Protein AF-A0A7V3UHL4-F1 (afdb_monomer_lite)

pLDDT: mean 88.86, std 14.07, range [36.91, 98.69]

Radius of gyration: 21.19 Å; chains: 1; bounding box: 61×40×73 Å

Foldseek 3Di:
DAFPCDDPLFQVLLVLQLFLLQLLVLLLVLLVCCVVVVDQLSLVLNLVSLVRNLVSLVVSVVSLVSRLVVDDPPDPLNVLSVVLVVLSVVLSVLSVCLNVLCPDPPDGPDPSNVVSSVSSVVSVVSSVVSVVSVQCSCAVVVRNADDAPCVPNPLVDFAAQPCDDVLGQPLSVLSSNLLNLLVVLLVLLVCVLVPPDQVSSPVSSLVSLVRSLVSCVRNVVSLVSRLVVPCVDPLNVLSVQLVVLVVLLNVLSVVLNVCVVVVNRQNPDDNSVSSVSSNVSSVRNVVSVSCVCRHSVYSHDGDPPPPPPPDPDDD

Secondary structure (DSSP, 8-state):
---SSEETTEEHHHHHTHHHHHHHHHHHHHHHHHHHH--HHHHHHHHHHHHHHHHHHHHHHHHHHHHHHHSPTT-HHHHHHHHHHHHHHHHHHHHHHHHHHT--TT--S-HHHHHHHHHHHHHHHHHHHHHHHHHIIIIIT-TTPPPPTTTTT-TT-PPPPSSEETTEEHHHHHTHHHHHHHHHHHHHHHHHHTT--HHHHHHHHHHHHHHHHHHHHHHHHHHHHHHHHHTTSTTHHHHHHHHHHHHHHHHHHHHHHHHHHTT---TTSHHHHHHHHHHHHHHHHHHHHHHHHHTS-TTPPPP---S--S-----

Structure (mmCIF, N/CA/C/O backbone):
data_AF-A0A7V3UHL4-F1
#
_entry.id   AF-A0A7V3UHL4-F1
#
loop_
_atom_site.group_PDB
_atom_site.id
_atom_site.type_symbol
_atom_site.label_atom_id
_atom_site.label_alt_id
_atom_site.label_comp_id
_atom_site.label_asym_id
_atom_site.label_entity_id
_atom_site.label_seq_id
_atom_site.pdbx_PDB_ins_code
_atom_site.Cartn_x
_atom_site.Cartn_y
_atom_site.Cartn_z
_atom_site.occupancy
_atom_site.B_iso_or_equiv
_atom_site.auth_seq_id
_atom_site.auth_comp_id
_atom_site.auth_asym_id
_atom_site.auth_atom_id
_atom_site.pdbx_PDB_model_num
ATOM 1 N N . MET A 1 1 ? -18.091 4.769 16.401 1.00 60.94 1 MET A N 1
ATOM 2 C CA . MET A 1 1 ? -18.672 5.993 15.787 1.00 60.94 1 MET A CA 1
ATOM 3 C C . MET A 1 1 ? -18.670 5.782 14.288 1.00 60.94 1 MET A C 1
ATOM 5 O O . MET A 1 1 ? -17.593 5.609 13.728 1.00 60.94 1 MET A O 1
ATOM 9 N N . VAL A 1 2 ? -19.843 5.735 13.656 1.00 67.81 2 VAL A N 1
ATOM 10 C CA . VAL A 1 2 ? -19.935 5.456 12.215 1.00 67.81 2 VAL A CA 1
ATOM 11 C C . VAL A 1 2 ? -19.453 6.677 11.440 1.00 67.81 2 VAL A C 1
ATOM 13 O O . VAL A 1 2 ? -19.869 7.800 11.728 1.00 67.81 2 VAL A O 1
ATOM 16 N N . THR A 1 3 ? -18.543 6.465 10.497 1.00 74.00 3 THR A N 1
ATOM 17 C CA . THR A 1 3 ? -18.094 7.504 9.572 1.00 74.00 3 THR A CA 1
ATOM 18 C C . THR A 1 3 ? -19.183 7.803 8.543 1.00 74.00 3 THR A C 1
ATOM 20 O O . THR A 1 3 ? -20.034 6.959 8.262 1.00 74.00 3 THR A O 1
ATOM 23 N N . ARG A 1 4 ? -19.208 9.024 7.996 1.00 80.00 4 ARG A N 1
ATOM 24 C CA . ARG A 1 4 ? -20.252 9.410 7.031 1.00 80.00 4 ARG A CA 1
ATOM 25 C C . ARG A 1 4 ? -19.930 8.926 5.622 1.00 80.00 4 ARG A C 1
ATOM 27 O O . ARG A 1 4 ? -20.851 8.559 4.898 1.00 80.00 4 ARG A O 1
ATOM 34 N N . ALA A 1 5 ? -18.652 8.874 5.244 1.00 87.00 5 ALA A N 1
ATOM 35 C CA . ALA A 1 5 ? -18.235 8.313 3.965 1.00 87.00 5 ALA A CA 1
ATOM 36 C C . ALA A 1 5 ? -18.149 6.781 4.065 1.00 87.00 5 ALA A C 1
ATOM 38 O O . ALA A 1 5 ? -17.081 6.210 4.289 1.00 87.00 5 ALA A O 1
ATOM 39 N N . THR A 1 6 ? -19.288 6.101 3.917 1.00 85.81 6 THR A N 1
ATOM 40 C CA . THR A 1 6 ? -19.370 4.632 3.934 1.00 85.81 6 THR A CA 1
ATOM 41 C C . THR A 1 6 ? -20.051 4.091 2.681 1.00 85.81 6 THR A C 1
ATOM 43 O O . THR A 1 6 ? -20.973 4.698 2.141 1.00 85.81 6 THR A O 1
ATOM 46 N N . PHE A 1 7 ? -19.609 2.920 2.228 1.00 89.00 7 PHE A N 1
ATOM 47 C CA . PHE A 1 7 ? -20.209 2.175 1.128 1.00 89.00 7 PHE A CA 1
ATOM 48 C C . PHE A 1 7 ? -20.565 0.767 1.605 1.00 89.00 7 PHE A C 1
ATOM 50 O O . PHE A 1 7 ? -19.696 -0.000 2.003 1.00 89.00 7 PHE A O 1
ATOM 57 N N . LYS A 1 8 ? -21.864 0.433 1.622 1.00 87.19 8 LYS A N 1
ATOM 58 C CA . LYS A 1 8 ? -22.402 -0.858 2.114 1.00 87.19 8 LYS A CA 1
ATOM 59 C C . LYS A 1 8 ? -21.854 -1.300 3.490 1.00 87.19 8 LYS A C 1
ATOM 61 O O . LYS A 1 8 ? -21.755 -2.497 3.771 1.00 87.19 8 LYS A O 1
ATOM 66 N N . GLY A 1 9 ? -21.557 -0.338 4.364 1.00 82.94 9 GLY A N 1
ATOM 67 C CA . GLY A 1 9 ? -21.038 -0.580 5.715 1.00 82.94 9 GLY A CA 1
ATOM 68 C C . GLY A 1 9 ? -19.512 -0.616 5.830 1.00 82.94 9 GLY A C 1
ATOM 69 O O . GLY A 1 9 ? -19.015 -0.790 6.937 1.00 82.94 9 GLY A O 1
ATOM 70 N N . HIS A 1 10 ? -18.772 -0.416 4.736 1.00 88.50 10 HIS A N 1
ATOM 71 C CA . HIS A 1 10 ? -17.319 -0.234 4.760 1.00 88.50 10 HIS A CA 1
ATOM 72 C C . HIS A 1 10 ? -16.965 1.254 4.676 1.00 88.50 10 HIS A C 1
ATOM 74 O O . HIS A 1 10 ? -17.509 1.956 3.819 1.00 88.50 10 HIS A O 1
ATOM 80 N N . PRO A 1 11 ? -16.082 1.776 5.540 1.00 92.69 11 PRO A N 1
ATOM 81 C CA . PRO A 1 11 ? -15.632 3.158 5.450 1.00 92.69 11 PRO A CA 1
ATOM 82 C C . PRO A 1 11 ? -14.730 3.351 4.225 1.00 92.69 11 PRO A C 1
ATOM 84 O O . PRO A 1 11 ? -13.761 2.621 4.026 1.00 92.69 11 PRO A O 1
ATOM 87 N N . VAL A 1 12 ? -15.043 4.356 3.406 1.00 95.44 12 VAL A N 1
ATOM 88 C CA . VAL A 1 12 ? -14.394 4.566 2.102 1.00 95.44 12 VAL A CA 1
ATOM 89 C C . VAL A 1 12 ? -12.939 5.006 2.266 1.00 95.44 12 VAL A C 1
ATOM 91 O O . VAL A 1 12 ? -12.083 4.572 1.502 1.00 95.44 12 VAL A O 1
ATOM 94 N N . HIS A 1 13 ? -12.626 5.828 3.272 1.00 96.12 13 HIS A N 1
ATOM 95 C CA . HIS A 1 13 ? -11.254 6.291 3.486 1.00 96.12 13 HIS A CA 1
ATOM 96 C C . HIS A 1 13 ? -10.271 5.125 3.741 1.00 96.12 13 HIS A C 1
ATOM 98 O O . HIS A 1 13 ? -9.320 5.005 2.969 1.00 96.12 13 HIS A O 1
ATOM 104 N N . PRO A 1 14 ? -10.512 4.202 4.700 1.00 94.56 14 PRO A N 1
ATOM 105 C CA . PRO A 1 14 ? -9.704 2.991 4.859 1.00 94.56 14 PRO A CA 1
ATOM 106 C C . PRO A 1 14 ? -9.599 2.099 3.615 1.00 94.56 14 PRO A C 1
ATOM 108 O O . PRO A 1 14 ? -8.573 1.452 3.436 1.00 94.56 14 PRO A O 1
ATOM 111 N N . MET A 1 15 ? -10.614 2.069 2.743 1.00 95.69 15 MET A N 1
ATOM 112 C CA . MET A 1 15 ? -10.531 1.333 1.473 1.00 95.69 15 MET A CA 1
ATOM 113 C C . MET A 1 15 ? -9.552 1.997 0.497 1.00 95.69 15 MET A C 1
ATOM 115 O O . MET A 1 15 ? -8.772 1.310 -0.156 1.00 95.69 15 MET A O 1
ATOM 119 N N . LEU A 1 16 ? -9.578 3.329 0.396 1.00 97.19 16 LEU A N 1
ATOM 120 C CA . LEU A 1 16 ? -8.757 4.065 -0.567 1.00 97.19 16 LEU A CA 1
ATOM 121 C C . LEU A 1 16 ? -7.301 4.212 -0.132 1.00 97.19 16 LEU A C 1
ATOM 123 O O . LEU A 1 16 ? -6.428 4.204 -0.993 1.00 97.19 16 LEU A O 1
ATOM 127 N N . VAL A 1 17 ? -7.011 4.302 1.173 1.00 97.06 17 VAL A N 1
ATOM 128 C CA . VAL A 1 17 ? -5.623 4.433 1.669 1.00 97.06 17 VAL A CA 1
ATOM 129 C C . VAL A 1 17 ? -4.756 3.201 1.385 1.00 97.06 17 VAL A C 1
ATOM 131 O O . VAL A 1 17 ? -3.534 3.303 1.422 1.00 97.06 17 VAL A O 1
ATOM 134 N N . VAL A 1 18 ? -5.355 2.060 1.034 1.00 97.25 18 VAL A N 1
ATOM 135 C CA . VAL A 1 18 ? -4.629 0.861 0.585 1.00 97.25 18 VAL A CA 1
ATOM 136 C C . VAL A 1 18 ? -3.712 1.192 -0.604 1.00 97.25 18 VAL A C 1
ATOM 138 O O . VAL A 1 18 ? -2.548 0.784 -0.609 1.00 97.25 18 VAL A O 1
ATOM 141 N N . LEU A 1 19 ? -4.195 2.013 -1.548 1.00 97.44 19 LEU A N 1
ATOM 142 C CA . LEU A 1 19 ? -3.454 2.432 -2.744 1.00 97.44 19 LEU A CA 1
ATOM 143 C C . LEU A 1 19 ? -2.180 3.234 -2.412 1.00 97.44 19 LEU A C 1
ATOM 145 O O . LEU A 1 19 ? -1.092 2.752 -2.725 1.00 97.44 19 LEU A O 1
ATOM 149 N N . PRO A 1 20 ? -2.239 4.410 -1.750 1.00 98.12 20 PRO A N 1
ATOM 150 C CA . PRO A 1 20 ? -1.034 5.163 -1.417 1.00 98.12 20 PRO A CA 1
ATOM 151 C C . PRO A 1 20 ? -0.075 4.388 -0.517 1.00 98.12 20 PRO A C 1
ATOM 153 O O . PRO A 1 20 ? 1.130 4.475 -0.726 1.00 98.12 20 PRO A O 1
ATOM 156 N N . LEU A 1 21 ? -0.569 3.610 0.455 1.00 97.56 21 LEU A N 1
ATOM 157 C CA . LEU A 1 21 ? 0.315 2.871 1.362 1.00 97.56 21 LEU A CA 1
ATOM 158 C C . LEU A 1 21 ? 1.176 1.851 0.611 1.00 97.56 21 LEU A C 1
ATOM 160 O O . LEU A 1 21 ? 2.393 1.817 0.804 1.00 97.56 21 LEU A O 1
ATOM 164 N N . GLY A 1 22 ? 0.554 1.024 -0.231 1.00 97.88 22 GLY A N 1
ATOM 165 C CA . GLY A 1 22 ? 1.282 0.013 -0.992 1.00 97.88 22 GLY A CA 1
ATOM 166 C C . GLY A 1 22 ? 2.208 0.631 -2.039 1.00 97.88 22 GLY A C 1
ATOM 167 O O . GLY A 1 22 ? 3.389 0.294 -2.072 1.00 97.88 22 GLY A O 1
ATOM 168 N N . ALA A 1 23 ? 1.706 1.586 -2.827 1.00 98.69 23 ALA A N 1
ATOM 169 C CA . ALA A 1 23 ? 2.452 2.173 -3.936 1.00 98.69 23 ALA A CA 1
ATOM 170 C C . ALA A 1 23 ? 3.642 3.020 -3.461 1.00 98.69 23 ALA A C 1
ATOM 172 O O . ALA A 1 23 ? 4.750 2.860 -3.958 1.00 98.69 23 ALA A O 1
ATOM 173 N N . PHE A 1 24 ? 3.490 3.862 -2.436 1.00 98.69 24 PHE A N 1
ATOM 174 C CA . PHE A 1 24 ? 4.634 4.618 -1.916 1.00 98.69 24 PHE A CA 1
ATOM 175 C C . PHE A 1 24 ? 5.701 3.725 -1.273 1.00 98.69 24 PHE A C 1
ATOM 177 O O . PHE A 1 24 ? 6.894 3.994 -1.409 1.00 98.69 24 PHE A O 1
ATOM 184 N N . SER A 1 25 ? 5.290 2.636 -0.614 1.00 98.12 25 SER A N 1
ATOM 185 C CA . SER A 1 25 ? 6.235 1.649 -0.076 1.00 98.12 25 SER A CA 1
ATOM 186 C C . SER A 1 25 ? 6.995 0.942 -1.203 1.00 98.12 25 SER A C 1
ATOM 188 O O . SER A 1 25 ? 8.215 0.798 -1.129 1.00 98.12 25 SER A O 1
ATOM 190 N N . ALA A 1 26 ? 6.288 0.547 -2.265 1.00 98.38 26 ALA A N 1
ATOM 191 C CA . ALA A 1 26 ? 6.866 -0.046 -3.468 1.00 98.38 26 ALA A CA 1
ATOM 192 C C . ALA A 1 26 ? 7.830 0.906 -4.178 1.00 98.38 26 ALA A C 1
ATOM 194 O O . ALA A 1 26 ? 8.916 0.494 -4.586 1.00 98.38 26 ALA A O 1
ATOM 195 N N . SER A 1 27 ? 7.463 2.187 -4.261 1.00 98.44 27 SER A N 1
ATOM 196 C CA . SER A 1 27 ? 8.312 3.233 -4.814 1.00 98.44 27 SER A CA 1
ATOM 197 C C . SER A 1 27 ? 9.633 3.327 -4.064 1.00 98.44 27 SER A C 1
ATOM 199 O O . SER A 1 27 ? 10.684 3.214 -4.684 1.00 98.44 27 SER A O 1
ATOM 201 N N . PHE A 1 28 ? 9.590 3.436 -2.736 1.00 98.31 28 PHE A N 1
ATOM 202 C CA . PHE A 1 28 ? 10.805 3.541 -1.937 1.00 98.31 28 PHE A CA 1
ATOM 203 C C . PHE A 1 28 ? 11.690 2.288 -2.034 1.00 98.31 28 PHE A C 1
ATOM 205 O O . PHE A 1 28 ? 12.907 2.400 -2.154 1.00 98.31 28 PHE A O 1
ATOM 212 N N . VAL A 1 29 ? 11.103 1.086 -2.022 1.00 98.19 29 VAL A N 1
ATOM 213 C CA . VAL A 1 29 ? 11.868 -0.159 -2.222 1.00 98.19 29 VAL A CA 1
ATOM 214 C C . VAL A 1 29 ? 12.524 -0.179 -3.604 1.00 98.19 29 VAL A C 1
ATOM 216 O O . VAL A 1 29 ? 13.693 -0.543 -3.721 1.00 98.19 29 VAL A O 1
ATOM 219 N N . SER A 1 30 ? 11.801 0.246 -4.638 1.00 98.25 30 SER A N 1
ATOM 220 C CA . SER A 1 30 ? 12.325 0.313 -6.003 1.00 98.25 30 SER A CA 1
ATOM 221 C C . SER A 1 30 ? 13.448 1.344 -6.125 1.00 98.25 30 SER A C 1
ATOM 223 O O . SER A 1 30 ? 14.487 1.040 -6.705 1.00 98.25 30 SER A O 1
ATOM 225 N N . ASP A 1 31 ? 13.296 2.509 -5.492 1.00 96.69 31 ASP A N 1
ATOM 226 C CA . ASP A 1 31 ? 14.324 3.548 -5.402 1.00 96.69 31 ASP A CA 1
ATOM 227 C C . ASP A 1 31 ? 15.612 3.019 -4.772 1.00 96.69 31 ASP A C 1
ATOM 229 O O . ASP A 1 31 ? 16.703 3.214 -5.306 1.00 96.69 31 ASP A O 1
ATOM 233 N N . LEU A 1 32 ? 15.491 2.309 -3.651 1.00 97.12 32 LEU A N 1
ATOM 234 C CA . LEU A 1 32 ? 16.627 1.697 -2.976 1.00 97.12 32 LEU A CA 1
ATOM 235 C C . LEU A 1 32 ? 17.342 0.688 -3.883 1.00 97.12 32 LEU A C 1
ATOM 237 O O . LEU A 1 32 ? 18.563 0.738 -4.030 1.00 97.12 32 LEU A O 1
ATOM 241 N N . ILE A 1 33 ? 16.592 -0.198 -4.543 1.00 97.62 33 ILE A N 1
ATOM 242 C CA . ILE A 1 33 ? 17.185 -1.177 -5.459 1.00 97.62 33 ILE A CA 1
ATOM 243 C C . ILE A 1 33 ? 17.863 -0.465 -6.634 1.00 97.62 33 ILE A C 1
ATOM 245 O O . ILE A 1 33 ? 18.995 -0.809 -6.975 1.00 97.62 33 ILE A O 1
ATOM 249 N N . ALA A 1 34 ? 17.228 0.545 -7.230 1.00 96.44 34 ALA A N 1
ATOM 250 C CA . ALA A 1 34 ? 17.818 1.350 -8.296 1.00 96.44 34 ALA A CA 1
ATOM 251 C C . ALA A 1 34 ? 19.101 2.061 -7.836 1.00 96.44 34 ALA A C 1
ATOM 253 O O . ALA A 1 34 ? 20.050 2.160 -8.608 1.00 96.44 34 ALA A O 1
ATOM 254 N N . PHE A 1 35 ? 19.161 2.505 -6.575 1.00 93.75 35 PHE A N 1
ATOM 255 C CA . PHE A 1 35 ? 20.295 3.260 -6.032 1.00 93.75 35 PHE A CA 1
ATOM 256 C C . PHE A 1 35 ? 21.567 2.421 -5.961 1.00 93.75 35 PHE A C 1
ATOM 258 O O . PHE A 1 35 ? 22.650 2.938 -6.221 1.00 93.75 35 PHE A O 1
ATOM 265 N N . TRP A 1 36 ? 21.439 1.133 -5.639 1.00 94.88 36 TRP A N 1
ATOM 266 C CA . TRP A 1 36 ? 22.584 0.222 -5.558 1.00 94.88 36 TRP A CA 1
ATOM 267 C C . TRP A 1 36 ? 22.842 -0.566 -6.836 1.00 94.88 36 TRP A C 1
ATOM 269 O O . TRP A 1 36 ? 23.988 -0.901 -7.116 1.00 94.88 36 TRP A O 1
ATOM 279 N N . SER A 1 37 ? 21.794 -0.902 -7.588 1.00 95.50 37 SER A N 1
ATOM 280 C CA . SER A 1 37 ? 21.936 -1.704 -8.810 1.00 95.50 37 SER A CA 1
ATOM 281 C C . SER A 1 37 ? 22.214 -0.875 -10.058 1.00 95.50 37 SER A C 1
ATOM 283 O O . SER A 1 37 ? 22.599 -1.451 -11.071 1.00 95.50 37 SER A O 1
ATOM 285 N N . GLU A 1 38 ? 21.949 0.436 -10.014 1.00 91.38 38 GLU A N 1
ATOM 286 C CA . GLU A 1 38 ? 21.967 1.339 -11.174 1.00 91.38 38 GLU A CA 1
ATOM 287 C C . GLU A 1 38 ? 21.111 0.827 -12.351 1.00 91.38 38 GLU A C 1
ATOM 289 O O . GLU A 1 38 ? 21.316 1.173 -13.513 1.00 91.38 38 GLU A O 1
ATOM 294 N N . ASN A 1 39 ? 20.112 -0.012 -12.059 1.00 93.81 39 ASN A N 1
ATOM 295 C CA . ASN A 1 39 ? 19.218 -0.576 -13.056 1.00 93.81 39 ASN A CA 1
ATOM 296 C C . ASN A 1 39 ? 17.987 0.324 -13.216 1.00 93.81 39 ASN A C 1
ATOM 298 O O . ASN A 1 39 ? 17.153 0.440 -12.313 1.00 93.81 39 ASN A O 1
ATOM 302 N N . SER A 1 40 ? 17.854 0.917 -14.402 1.00 93.69 40 SER A N 1
ATOM 303 C CA . SER A 1 40 ? 16.790 1.868 -14.735 1.00 93.69 40 SER A CA 1
ATOM 304 C C . SER A 1 40 ? 15.378 1.291 -14.614 1.00 93.69 40 SER A C 1
ATOM 306 O O . SER A 1 40 ? 14.432 2.045 -14.414 1.00 93.69 40 SER A O 1
ATOM 308 N N . VAL A 1 41 ? 15.195 -0.031 -14.670 1.00 95.44 41 VAL A N 1
ATOM 309 C CA . VAL A 1 41 ? 13.862 -0.633 -14.512 1.00 95.44 41 VAL A CA 1
ATOM 310 C C . VAL A 1 41 ? 13.287 -0.381 -13.124 1.00 95.44 41 VAL A C 1
ATOM 312 O O . VAL A 1 41 ? 12.107 -0.071 -13.006 1.00 95.44 41 VAL A O 1
ATOM 315 N N . TRP A 1 42 ? 14.115 -0.455 -12.084 1.00 97.06 42 TRP A N 1
ATOM 316 C CA . TRP A 1 42 ? 13.682 -0.172 -10.716 1.00 97.06 42 TRP A CA 1
ATOM 317 C C . TRP A 1 42 ? 13.394 1.312 -10.509 1.00 97.06 42 TRP A C 1
ATOM 319 O O . TRP A 1 42 ? 12.442 1.664 -9.825 1.00 97.06 42 TRP A O 1
ATOM 329 N N . TYR A 1 43 ? 14.146 2.181 -11.179 1.00 96.50 43 TYR A N 1
ATOM 330 C CA . TYR A 1 43 ? 13.838 3.606 -11.216 1.00 96.50 43 TYR A CA 1
ATOM 331 C C . TYR A 1 43 ? 12.447 3.863 -11.822 1.00 96.50 43 TYR A C 1
ATOM 333 O O . TYR A 1 43 ? 11.628 4.568 -11.236 1.00 96.50 43 TYR A O 1
ATOM 341 N N . TRP A 1 44 ? 12.139 3.237 -12.963 1.00 96.50 44 TRP A N 1
ATOM 342 C CA . TRP A 1 44 ? 10.833 3.383 -13.609 1.00 96.50 44 TRP A CA 1
ATOM 343 C C . TRP A 1 44 ? 9.703 2.798 -12.768 1.00 96.50 44 TRP A C 1
ATOM 345 O O . TRP A 1 44 ? 8.658 3.432 -12.619 1.00 96.50 44 TRP A O 1
ATOM 355 N N . LEU A 1 45 ? 9.924 1.623 -12.176 1.00 97.38 45 LEU A N 1
ATOM 356 C CA . LEU A 1 45 ? 8.971 1.003 -11.259 1.00 97.38 45 LEU A CA 1
ATOM 357 C C . LEU A 1 45 ? 8.670 1.926 -10.072 1.00 97.38 45 LEU A C 1
ATOM 359 O O . LEU A 1 45 ? 7.508 2.091 -9.697 1.00 97.38 45 LEU A O 1
ATOM 363 N N . GLY A 1 46 ? 9.709 2.579 -9.540 1.00 97.38 46 GLY A N 1
ATOM 364 C CA . GLY A 1 46 ? 9.603 3.578 -8.487 1.00 97.38 46 GLY A CA 1
ATOM 365 C C . GLY A 1 46 ? 8.751 4.774 -8.896 1.00 97.38 46 GLY A C 1
ATOM 366 O O . GLY A 1 46 ? 7.793 5.122 -8.204 1.00 97.38 46 GLY A O 1
ATOM 367 N N . TRP A 1 47 ? 9.038 5.343 -10.064 1.00 97.00 47 TRP A N 1
ATOM 368 C CA . TRP A 1 47 ? 8.336 6.505 -10.602 1.00 97.00 47 TRP A CA 1
ATOM 369 C C . TRP A 1 47 ? 6.844 6.260 -10.859 1.00 97.00 47 TRP A C 1
ATOM 371 O O . TRP A 1 47 ? 6.002 7.070 -10.467 1.00 97.00 47 TRP A O 1
ATOM 381 N N . TYR A 1 48 ? 6.480 5.130 -11.473 1.00 97.81 48 TYR A N 1
ATOM 382 C CA . TYR A 1 48 ? 5.067 4.807 -11.695 1.00 97.81 48 TYR A CA 1
ATOM 383 C C . TYR A 1 48 ? 4.322 4.558 -10.384 1.00 97.81 48 TYR A C 1
ATOM 385 O O . TYR A 1 48 ? 3.176 4.985 -10.237 1.00 97.81 48 TYR A O 1
ATOM 393 N N . ASN A 1 49 ? 4.978 3.946 -9.400 1.00 98.56 49 ASN A N 1
ATOM 394 C CA . ASN A 1 49 ? 4.405 3.776 -8.073 1.00 98.56 49 ASN A CA 1
ATOM 395 C C . ASN A 1 49 ? 4.220 5.108 -7.325 1.00 98.56 49 ASN A C 1
ATOM 397 O O . ASN A 1 49 ? 3.236 5.266 -6.602 1.00 98.56 49 ASN A O 1
ATOM 401 N N . LEU A 1 50 ? 5.080 6.109 -7.545 1.00 98.12 50 LEU A N 1
ATOM 402 C CA . LEU A 1 50 ? 4.835 7.466 -7.042 1.00 98.12 50 LEU A CA 1
ATOM 403 C C . LEU A 1 50 ? 3.552 8.061 -7.626 1.00 98.12 50 LEU A C 1
ATOM 405 O O . LEU A 1 50 ? 2.767 8.641 -6.878 1.00 98.12 50 LEU A O 1
ATOM 409 N N . TRP A 1 51 ? 3.295 7.882 -8.926 1.00 97.94 51 TRP A N 1
ATOM 410 C CA . TRP A 1 51 ? 2.043 8.325 -9.550 1.00 97.94 51 TRP A CA 1
ATOM 411 C C . TRP A 1 51 ? 0.818 7.602 -8.991 1.00 97.94 51 TRP A C 1
ATOM 413 O O . TRP A 1 51 ? -0.144 8.262 -8.591 1.00 97.94 51 TRP A O 1
ATOM 423 N N . VAL A 1 52 ? 0.853 6.266 -8.925 1.00 98.25 52 VAL A N 1
ATOM 424 C CA . VAL A 1 52 ? -0.242 5.461 -8.356 1.00 98.25 52 VAL A CA 1
ATOM 425 C C . VAL A 1 52 ? -0.514 5.887 -6.915 1.00 98.25 52 VAL A C 1
ATOM 427 O O . VAL A 1 52 ? -1.665 6.127 -6.542 1.00 98.25 52 VAL A O 1
ATOM 430 N N . GLY A 1 53 ? 0.542 6.045 -6.116 1.00 98.31 53 GLY A N 1
ATOM 431 C CA . GLY A 1 53 ? 0.427 6.451 -4.726 1.00 98.31 53 GLY A CA 1
ATOM 432 C C . GLY A 1 53 ? -0.095 7.874 -4.565 1.00 98.31 53 GLY A C 1
ATOM 433 O O . GLY A 1 53 ? -0.981 8.111 -3.746 1.00 98.31 53 GLY A O 1
ATOM 434 N N . PHE A 1 54 ? 0.381 8.820 -5.374 1.00 98.12 54 PHE A N 1
ATOM 435 C CA . PHE A 1 54 ? -0.054 10.214 -5.316 1.00 98.12 54 PHE A CA 1
ATOM 436 C C . PHE A 1 54 ? -1.529 10.360 -5.696 1.00 98.12 54 PHE A C 1
ATOM 438 O O . PHE A 1 54 ? -2.303 10.938 -4.931 1.00 98.12 54 PHE A O 1
ATOM 445 N N . LEU A 1 55 ? -1.953 9.768 -6.817 1.00 98.12 55 LEU A N 1
ATOM 446 C CA . LEU A 1 55 ? -3.353 9.786 -7.247 1.00 98.12 55 LEU A CA 1
ATOM 447 C C . LEU A 1 55 ? -4.258 9.063 -6.238 1.00 98.12 55 LEU A C 1
ATOM 449 O O . LEU A 1 55 ? -5.292 9.605 -5.840 1.00 98.12 55 LEU A O 1
ATOM 453 N N . GLY A 1 56 ? -3.845 7.888 -5.753 1.00 98.06 56 GLY A N 1
ATOM 454 C CA . GLY A 1 56 ? -4.552 7.164 -4.696 1.00 98.06 56 GLY A CA 1
ATOM 455 C C . GLY A 1 56 ? -4.694 8.001 -3.420 1.00 98.06 56 GLY A C 1
ATOM 456 O O . GLY A 1 56 ? -5.787 8.114 -2.863 1.00 98.06 56 GLY A O 1
ATOM 457 N N . GLY A 1 57 ? -3.622 8.673 -3.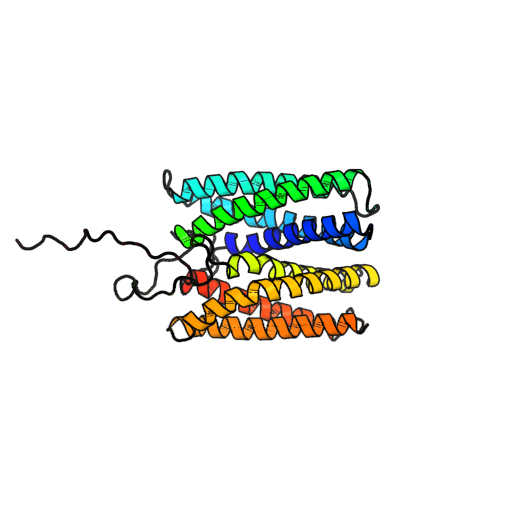004 1.00 97.75 57 GLY A N 1
ATOM 458 C CA . GLY A 1 57 ? -3.603 9.595 -1.873 1.00 97.75 57 GLY A CA 1
ATOM 459 C C . GLY A 1 57 ? -4.601 10.740 -2.017 1.00 97.75 57 GLY A C 1
ATOM 460 O O . GLY A 1 57 ? -5.404 10.961 -1.111 1.00 97.75 57 GLY A O 1
ATOM 461 N N . LEU A 1 58 ? -4.618 11.417 -3.170 1.00 97.69 58 LEU A N 1
ATOM 462 C CA . LEU A 1 58 ? -5.571 12.497 -3.447 1.00 97.69 58 LEU A CA 1
ATOM 463 C C . LEU A 1 58 ? -7.025 12.021 -3.333 1.00 97.69 58 LEU A C 1
ATOM 465 O O . LEU A 1 58 ? -7.849 12.705 -2.720 1.00 97.69 58 LEU A O 1
ATOM 469 N N . THR A 1 59 ? -7.339 10.829 -3.853 1.00 97.38 59 THR A N 1
ATOM 470 C CA . THR A 1 59 ? -8.696 10.271 -3.733 1.00 97.38 59 THR A CA 1
ATOM 471 C C . THR A 1 59 ? -9.068 9.927 -2.289 1.00 97.38 59 THR A C 1
ATOM 473 O O . THR A 1 59 ? -10.223 10.103 -1.904 1.00 97.38 59 THR A O 1
ATOM 476 N N . ALA A 1 60 ? -8.108 9.502 -1.461 1.00 97.25 60 ALA A N 1
ATOM 477 C CA . ALA A 1 60 ? -8.339 9.144 -0.063 1.00 97.25 60 ALA A CA 1
ATOM 478 C C . ALA A 1 60 ? -8.536 10.362 0.859 1.00 97.25 60 ALA A C 1
ATOM 480 O O . ALA A 1 60 ? -9.222 10.248 1.882 1.00 97.25 60 ALA A O 1
ATOM 481 N N . VAL A 1 61 ? -7.978 11.528 0.511 1.00 96.19 61 VAL A N 1
ATOM 482 C CA . VAL A 1 61 ? -8.109 12.767 1.302 1.00 96.19 61 VAL A CA 1
ATOM 483 C C . VAL A 1 61 ? -9.572 13.185 1.446 1.00 96.19 61 VAL A C 1
ATOM 485 O O . VAL A 1 61 ? -9.996 13.549 2.541 1.00 96.19 61 VAL A O 1
ATOM 488 N N . ILE A 1 62 ? -10.364 13.093 0.375 1.00 95.50 62 ILE A N 1
ATOM 489 C CA . ILE A 1 62 ? -11.762 13.551 0.360 1.00 95.50 62 ILE A CA 1
ATOM 490 C C . ILE A 1 62 ? -12.620 12.833 1.423 1.00 95.50 62 ILE A C 1
ATOM 492 O O . ILE A 1 62 ? -13.139 13.514 2.313 1.00 95.50 62 ILE A O 1
ATOM 496 N N . PRO A 1 63 ? -12.767 11.491 1.409 1.00 96.31 63 PRO A N 1
ATOM 497 C CA . PRO A 1 63 ? -13.519 10.797 2.449 1.00 96.31 63 PRO A CA 1
ATOM 498 C C . PRO A 1 63 ? -12.864 10.934 3.830 1.00 96.31 63 PRO A C 1
ATOM 500 O O . PRO A 1 63 ? -13.580 11.019 4.823 1.00 96.31 63 PRO A O 1
ATOM 503 N N . GLY A 1 64 ? -11.532 11.049 3.913 1.00 95.75 64 GLY A N 1
ATOM 504 C CA . GLY A 1 64 ? -10.833 11.269 5.184 1.00 95.75 64 GLY A CA 1
ATOM 505 C C . GLY A 1 64 ? -11.213 12.593 5.858 1.00 95.75 64 GLY A C 1
ATOM 506 O O . GLY A 1 64 ? -11.446 12.635 7.067 1.00 95.75 64 GLY A O 1
ATOM 507 N N . LEU A 1 65 ? -11.352 13.671 5.080 1.00 95.06 65 LEU A N 1
ATOM 508 C CA . LEU A 1 65 ? -11.824 14.964 5.579 1.00 95.06 65 LEU A CA 1
ATOM 509 C C . LEU A 1 65 ? -13.294 14.901 6.008 1.00 95.06 65 LEU A C 1
ATOM 511 O O . LEU A 1 65 ? -13.635 15.402 7.082 1.00 95.06 65 LEU A O 1
ATOM 515 N N . ILE A 1 66 ? -14.155 14.255 5.214 1.00 95.31 66 ILE A N 1
ATOM 516 C CA . ILE A 1 66 ? -15.570 14.040 5.565 1.00 95.31 66 ILE A CA 1
ATOM 517 C C . ILE A 1 66 ? -15.676 13.324 6.918 1.00 95.31 66 ILE A C 1
ATOM 519 O O . ILE A 1 66 ? -16.441 13.739 7.797 1.00 95.31 66 ILE A O 1
ATOM 523 N N . ASP A 1 67 ? -14.869 12.286 7.114 1.00 93.69 67 ASP A N 1
ATOM 524 C CA . ASP A 1 67 ? -14.850 11.498 8.339 1.00 93.69 67 ASP A CA 1
ATOM 525 C C . ASP A 1 67 ? -14.310 12.305 9.523 1.00 93.69 67 ASP A C 1
ATOM 527 O O . ASP A 1 67 ? -14.938 12.320 10.584 1.00 93.69 67 ASP A O 1
ATOM 531 N N . TYR A 1 68 ? -13.229 13.068 9.337 1.00 94.94 68 TYR A N 1
ATOM 532 C CA . TYR A 1 68 ? -12.685 13.966 10.359 1.00 94.94 68 TYR A CA 1
ATOM 533 C C . TYR A 1 68 ? -13.722 14.982 10.859 1.00 94.94 68 TYR A C 1
ATOM 535 O O . TYR A 1 68 ? -13.909 15.148 12.070 1.00 94.94 68 TYR A O 1
ATOM 543 N N . PHE A 1 69 ? -14.426 15.656 9.945 1.00 95.00 69 PHE A N 1
ATOM 544 C CA . PHE A 1 69 ? -15.428 16.659 10.314 1.00 95.00 69 PHE A CA 1
ATOM 545 C C . PHE A 1 69 ? -16.681 16.052 10.949 1.00 95.00 69 PHE A C 1
ATOM 547 O O . PHE A 1 69 ? -17.388 16.752 11.677 1.00 95.00 69 PHE A O 1
ATOM 554 N N . SER A 1 70 ? -16.917 14.756 10.738 1.00 91.75 70 SER A N 1
ATOM 555 C CA . SER A 1 70 ? -18.002 14.008 11.374 1.00 91.75 70 SER A CA 1
ATOM 556 C C . SER A 1 70 ? -17.709 13.645 12.835 1.00 91.75 70 SER A C 1
ATOM 558 O O . SER A 1 70 ? -18.635 13.307 13.572 1.00 91.75 70 SER A O 1
ATOM 560 N N . LEU A 1 71 ? -16.451 13.731 13.285 1.00 92.19 71 LEU A N 1
ATOM 561 C CA . LEU A 1 71 ? -16.079 13.417 14.666 1.00 92.19 71 LEU A CA 1
ATOM 562 C C . LEU A 1 71 ? -16.487 14.541 15.640 1.00 92.19 71 LEU A C 1
ATOM 564 O O . LEU A 1 71 ? -16.236 15.724 15.361 1.00 92.19 71 LEU A O 1
ATOM 568 N N . PRO A 1 72 ? -17.025 14.210 16.834 1.00 92.19 72 PRO A N 1
ATOM 569 C CA . PRO A 1 72 ? -17.390 15.205 17.840 1.00 92.19 72 PRO A CA 1
ATOM 570 C C . PRO A 1 72 ? -16.211 16.109 18.218 1.00 92.19 72 PRO A C 1
ATOM 572 O O . PRO A 1 72 ? -15.086 15.640 18.436 1.00 92.19 72 PRO A O 1
ATOM 575 N N . ARG A 1 73 ? -16.460 17.423 18.300 1.00 92.31 73 ARG A N 1
ATOM 576 C CA . ARG A 1 73 ? -15.460 18.409 18.746 1.00 92.31 73 ARG A CA 1
ATOM 577 C C . ARG A 1 73 ? -14.996 18.079 20.169 1.00 92.31 73 ARG A C 1
ATOM 579 O O . ARG A 1 73 ? -15.792 17.648 20.991 1.00 92.31 73 ARG A O 1
ATOM 586 N N . GLY A 1 74 ? -13.699 18.242 20.437 1.00 91.62 74 GLY A N 1
ATOM 587 C CA . GLY A 1 74 ? -13.095 17.949 21.746 1.00 91.62 74 GLY A CA 1
ATOM 588 C C . GLY A 1 74 ? -12.901 16.461 22.075 1.00 91.62 74 GLY A C 1
ATOM 589 O O . GLY A 1 74 ? -12.271 16.149 23.080 1.00 91.62 74 GLY A O 1
ATOM 590 N N . SER A 1 75 ? -13.385 15.533 21.240 1.00 92.94 75 SER A N 1
ATOM 591 C CA . SER A 1 75 ? -13.212 14.097 21.487 1.00 92.94 75 SER A CA 1
ATOM 592 C C . SER A 1 75 ? -11.770 13.624 21.247 1.00 92.94 75 SER A C 1
ATOM 594 O O . SER A 1 75 ? -11.072 14.118 20.355 1.00 92.94 75 SER A O 1
ATOM 596 N N . VAL A 1 76 ? -11.332 12.616 22.010 1.00 94.75 76 VAL A N 1
ATOM 597 C CA . VAL A 1 76 ? -10.010 11.980 21.842 1.00 94.75 76 VAL A CA 1
ATOM 598 C C . VAL A 1 76 ? -9.797 11.460 20.408 1.00 94.75 76 VAL A C 1
ATOM 600 O O . VAL A 1 76 ? -8.761 11.792 19.825 1.00 94.75 76 VAL A O 1
ATOM 603 N N . PRO A 1 77 ? -10.761 10.757 19.769 1.00 94.06 77 PRO A N 1
ATOM 604 C CA . PRO A 1 77 ? -10.595 10.298 18.388 1.00 94.06 77 PRO A CA 1
ATOM 605 C C . PRO A 1 77 ? -10.404 11.447 17.396 1.00 94.06 77 PRO A C 1
ATOM 607 O O . PRO A 1 77 ? -9.606 11.326 16.474 1.00 94.06 77 PRO A O 1
ATOM 610 N N . ARG A 1 78 ? -11.048 12.605 17.604 1.00 95.00 78 ARG A N 1
ATOM 611 C CA . ARG A 1 78 ? -10.834 13.778 16.743 1.00 95.00 78 ARG A CA 1
ATOM 612 C C . ARG A 1 78 ? -9.419 14.343 16.864 1.00 95.00 78 ARG A C 1
ATOM 614 O O . ARG A 1 78 ? -8.851 14.760 15.857 1.00 95.00 78 ARG A O 1
ATOM 621 N N . ARG A 1 79 ? -8.832 14.351 18.067 1.00 97.38 79 ARG A N 1
ATOM 622 C CA . ARG A 1 79 ? -7.433 14.773 18.269 1.00 97.38 79 ARG A CA 1
ATOM 623 C C . ARG A 1 79 ? -6.462 13.821 17.571 1.00 97.38 79 ARG A C 1
ATOM 625 O O . ARG A 1 79 ? -5.545 14.284 16.903 1.00 97.38 79 ARG A O 1
ATOM 632 N N . ILE A 1 80 ? -6.685 12.513 17.686 1.00 97.25 80 ILE A N 1
ATOM 633 C CA . ILE A 1 80 ? -5.869 11.502 16.999 1.00 97.25 80 ILE A CA 1
ATOM 634 C C . ILE A 1 80 ? -6.015 11.633 15.479 1.00 97.25 80 ILE A C 1
ATOM 636 O O . ILE A 1 80 ? -5.014 11.604 14.773 1.00 97.25 80 ILE A O 1
ATOM 640 N N . ALA A 1 81 ? -7.231 11.865 14.977 1.00 96.94 81 ALA A N 1
ATOM 641 C CA . ALA A 1 81 ? -7.473 12.098 13.557 1.00 96.94 81 ALA A CA 1
ATOM 642 C C . ALA A 1 81 ? -6.787 13.365 13.040 1.00 96.94 81 ALA A C 1
ATOM 644 O O . ALA A 1 81 ? -6.267 13.365 11.929 1.00 96.94 81 ALA A O 1
ATOM 645 N N . PHE A 1 82 ? -6.711 14.418 13.857 1.00 97.94 82 PHE A N 1
ATOM 646 C CA . PHE A 1 82 ? -5.925 15.601 13.523 1.00 97.94 82 PHE A CA 1
ATOM 647 C C . PHE A 1 82 ? -4.423 15.292 13.445 1.00 97.94 82 PHE A C 1
ATOM 649 O O . PHE A 1 82 ? -3.783 15.691 12.477 1.00 97.94 82 PHE A O 1
ATOM 656 N N . ILE A 1 83 ? -3.868 14.544 14.410 1.00 98.25 83 ILE A N 1
ATOM 657 C CA . ILE A 1 83 ? -2.457 14.119 14.379 1.00 98.25 83 ILE A CA 1
ATOM 658 C C . ILE A 1 83 ? -2.184 13.286 13.122 1.00 98.25 83 ILE A C 1
ATOM 660 O O . ILE A 1 83 ? -1.259 13.594 12.375 1.00 98.25 83 ILE A O 1
ATOM 664 N N . HIS A 1 84 ? -3.028 12.290 12.844 1.00 97.62 84 HIS A N 1
ATOM 665 C CA . HIS A 1 84 ? -2.957 11.485 11.627 1.00 97.62 84 HIS A CA 1
ATOM 666 C C . HIS A 1 84 ? -2.951 12.363 10.365 1.00 97.62 84 HIS A C 1
ATOM 668 O O . HIS A 1 84 ? -2.034 12.253 9.556 1.00 97.62 84 HIS A O 1
ATOM 674 N N . ALA A 1 85 ? -3.911 13.282 10.221 1.00 97.06 85 ALA A N 1
ATOM 675 C CA . ALA A 1 85 ? -3.993 14.176 9.064 1.00 97.06 85 ALA A CA 1
ATOM 676 C C . ALA A 1 85 ? -2.769 15.105 8.948 1.00 97.06 85 ALA A C 1
ATOM 678 O O . ALA A 1 85 ? -2.259 15.318 7.849 1.00 97.06 85 ALA A O 1
ATOM 679 N N . SER A 1 86 ? -2.256 15.609 10.077 1.00 97.62 86 SER A N 1
ATOM 680 C CA . SER A 1 86 ? -1.059 16.460 10.125 1.00 97.62 86 SER A CA 1
ATO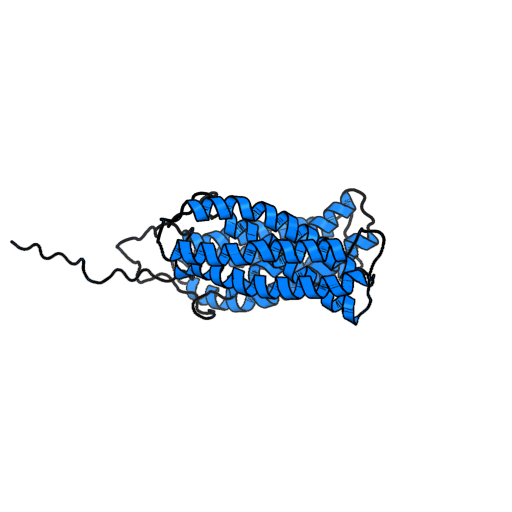M 681 C C . SER A 1 86 ? 0.229 15.732 9.730 1.00 97.62 86 SER A C 1
ATOM 683 O O . SER A 1 86 ? 1.201 16.385 9.369 1.00 97.62 86 SER A O 1
ATOM 685 N N . LEU A 1 87 ? 0.231 14.396 9.760 1.00 97.88 87 LEU A N 1
ATOM 686 C CA . LEU A 1 87 ? 1.316 13.560 9.246 1.00 97.88 87 LEU A CA 1
ATOM 687 C C . LEU A 1 87 ? 1.069 13.153 7.786 1.00 97.88 87 LEU A C 1
ATOM 689 O O . LEU A 1 87 ? 1.989 13.180 6.973 1.00 97.88 87 LEU A O 1
ATOM 693 N N . ALA A 1 88 ? -0.175 12.810 7.446 1.00 96.94 88 ALA A N 1
ATOM 694 C CA . ALA A 1 88 ? -0.553 12.311 6.127 1.00 96.94 88 ALA A CA 1
ATOM 695 C C . ALA A 1 88 ? -0.473 13.380 5.022 1.00 96.94 88 ALA A C 1
ATOM 697 O O . ALA A 1 88 ? -0.098 13.067 3.895 1.00 96.94 88 ALA A O 1
ATOM 698 N N . VAL A 1 89 ? -0.797 14.644 5.320 1.00 95.56 89 VAL A N 1
ATOM 699 C CA . VAL A 1 89 ? -0.722 15.719 4.316 1.00 95.56 89 VAL A CA 1
ATOM 700 C C . VAL A 1 89 ? 0.731 16.049 3.941 1.00 95.56 89 VAL A C 1
ATOM 702 O O . VAL A 1 89 ? 1.035 16.017 2.748 1.00 95.56 89 VAL A O 1
ATOM 705 N N . PRO A 1 90 ? 1.663 16.299 4.887 1.00 97.75 90 PRO A N 1
ATOM 706 C CA . PRO A 1 90 ? 3.068 16.498 4.532 1.00 97.75 90 PRO A CA 1
ATOM 707 C C . PRO A 1 90 ? 3.702 15.275 3.866 1.00 97.75 90 PRO A C 1
ATOM 709 O O . PRO A 1 90 ? 4.501 15.443 2.954 1.00 97.75 90 PRO A O 1
ATOM 712 N N . LEU A 1 91 ? 3.305 14.056 4.246 1.00 97.69 91 LEU A N 1
ATOM 713 C CA . LEU A 1 91 ? 3.704 12.826 3.555 1.00 97.69 91 LEU A CA 1
ATOM 714 C C . LEU A 1 91 ? 3.407 12.893 2.052 1.00 97.69 91 LEU A C 1
ATOM 716 O O . LEU A 1 91 ? 4.296 12.603 1.254 1.00 97.69 91 LEU A O 1
ATOM 720 N N . LEU A 1 92 ? 2.196 13.307 1.653 1.00 97.81 92 LEU A N 1
ATOM 721 C CA . LEU A 1 92 ? 1.852 13.448 0.231 1.00 97.81 92 LEU A CA 1
ATOM 722 C C . LEU A 1 92 ? 2.725 14.494 -0.463 1.00 97.81 92 LEU A C 1
ATOM 724 O O . LEU A 1 92 ? 3.110 14.297 -1.612 1.00 97.81 92 LEU A O 1
ATOM 728 N N . VAL A 1 93 ? 3.076 15.576 0.236 1.00 98.38 93 VAL A N 1
ATOM 729 C CA . VAL A 1 93 ? 3.992 16.601 -0.283 1.00 98.38 93 VAL A CA 1
ATOM 730 C C . VAL A 1 93 ? 5.401 16.036 -0.476 1.00 98.38 93 VAL A C 1
ATOM 732 O O . VAL A 1 93 ? 5.996 16.272 -1.522 1.00 98.38 93 VAL A O 1
ATOM 735 N N . LEU A 1 94 ? 5.929 15.256 0.474 1.00 98.50 94 LEU A N 1
ATOM 736 C CA . LEU A 1 94 ? 7.252 14.631 0.356 1.00 98.50 94 LEU A CA 1
ATOM 737 C C . LEU A 1 94 ? 7.324 13.687 -0.850 1.00 98.50 94 LEU A C 1
ATOM 739 O O . LEU A 1 94 ? 8.257 13.781 -1.645 1.00 98.50 94 LEU A O 1
ATOM 743 N N . PHE A 1 95 ? 6.321 12.825 -1.030 1.00 98.25 95 PHE A N 1
ATOM 744 C CA . PHE A 1 95 ? 6.275 11.934 -2.191 1.00 98.25 95 PHE A CA 1
ATOM 745 C C . PHE A 1 95 ? 6.039 12.683 -3.503 1.00 98.25 95 PHE A C 1
ATOM 747 O O . PHE A 1 95 ? 6.601 12.298 -4.522 1.00 98.25 95 PHE A O 1
ATOM 754 N N . PHE A 1 96 ? 5.284 13.783 -3.493 1.00 97.94 96 PHE A N 1
ATOM 755 C CA . PHE A 1 96 ? 5.146 14.637 -4.670 1.00 97.94 96 PHE A CA 1
ATOM 756 C C . PHE A 1 96 ? 6.468 15.322 -5.042 1.00 97.94 96 PHE A C 1
ATOM 758 O O . PHE A 1 96 ? 6.832 15.361 -6.212 1.00 97.94 96 PHE A O 1
ATOM 765 N N . ILE A 1 97 ? 7.239 15.804 -4.062 1.00 97.75 97 ILE A N 1
ATOM 766 C CA . ILE A 1 97 ? 8.586 16.337 -4.309 1.00 97.75 97 ILE A CA 1
ATOM 767 C C . ILE A 1 97 ? 9.496 15.237 -4.869 1.00 97.75 97 ILE A C 1
ATOM 769 O O . ILE A 1 97 ? 10.194 15.476 -5.852 1.00 97.75 97 ILE A O 1
ATOM 773 N N . SER A 1 98 ? 9.458 14.027 -4.300 1.00 97.19 98 SER A N 1
ATOM 774 C CA . SER A 1 98 ? 10.200 12.879 -4.838 1.00 97.19 98 SER A CA 1
ATOM 775 C C . SER A 1 98 ? 9.813 12.572 -6.290 1.00 97.19 98 SER A C 1
ATOM 777 O O . SER A 1 98 ? 10.691 12.376 -7.131 1.00 97.19 98 SER A O 1
ATOM 779 N N . LEU A 1 99 ? 8.517 12.626 -6.612 1.00 96.38 99 LEU A N 1
ATOM 780 C CA . LEU A 1 99 ? 7.990 12.445 -7.967 1.00 96.38 99 LEU A CA 1
ATOM 781 C C . LEU A 1 99 ? 8.528 13.499 -8.942 1.00 96.38 99 LEU A C 1
ATOM 783 O O . LEU A 1 99 ? 8.906 13.157 -10.058 1.00 96.38 99 LEU A O 1
ATOM 787 N N . LEU A 1 100 ? 8.611 14.765 -8.526 1.00 95.00 100 LEU A N 1
ATOM 788 C CA . LEU A 1 100 ? 9.190 15.831 -9.349 1.00 95.00 100 LEU A CA 1
ATOM 789 C C . LEU A 1 100 ? 10.709 15.675 -9.527 1.00 95.00 100 LEU A C 1
ATOM 791 O O . LEU A 1 100 ? 11.233 15.989 -10.593 1.00 95.00 100 LEU A O 1
ATOM 795 N N . LEU A 1 101 ? 11.421 15.182 -8.509 1.00 94.94 101 LEU A N 1
ATOM 796 C CA . LEU A 1 101 ? 12.876 14.971 -8.546 1.00 94.94 101 LEU A CA 1
ATOM 797 C C . LEU A 1 101 ? 13.292 13.748 -9.373 1.00 94.94 101 LEU A C 1
ATOM 799 O O . LEU A 1 101 ? 14.379 13.738 -9.955 1.00 94.94 101 LEU A O 1
ATOM 803 N N . HIS A 1 102 ? 12.406 12.762 -9.495 1.00 92.69 102 HIS A N 1
ATOM 804 C CA . HIS A 1 102 ? 12.483 11.752 -10.546 1.00 92.69 102 HIS A CA 1
ATOM 805 C C . HIS A 1 102 ? 12.299 12.343 -11.954 1.00 92.69 102 HIS A C 1
ATOM 807 O O . HIS A 1 102 ? 12.532 11.654 -12.930 1.00 92.69 102 HIS A O 1
ATOM 813 N N . GLY A 1 103 ? 11.920 13.608 -12.125 1.00 79.50 103 GLY A N 1
ATOM 814 C CA . GLY A 1 103 ? 11.858 14.216 -13.453 1.00 79.50 103 GLY A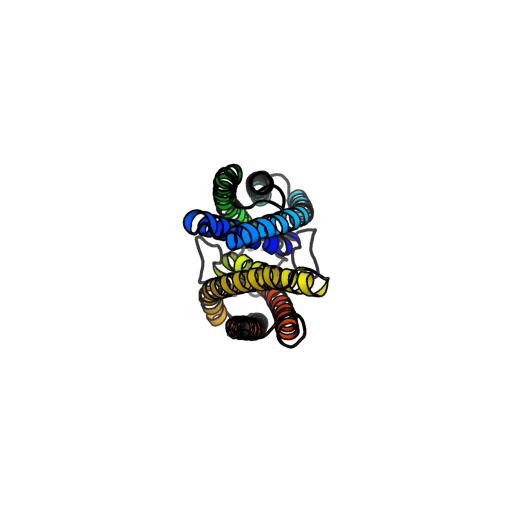 CA 1
ATOM 815 C C . GLY A 1 103 ? 10.793 13.606 -14.374 1.00 79.50 103 GLY A C 1
ATOM 816 O O . GLY A 1 103 ? 9.852 12.936 -13.943 1.00 79.50 103 GLY A O 1
ATOM 817 N N . ASN A 1 104 ? 10.902 13.924 -15.663 1.00 70.25 104 ASN A N 1
ATOM 818 C CA . ASN A 1 104 ? 9.997 13.438 -16.701 1.00 70.25 104 ASN A CA 1
ATOM 819 C C . ASN A 1 104 ? 10.470 12.084 -17.262 1.00 70.25 104 ASN A C 1
ATOM 821 O O . ASN A 1 104 ? 11.589 11.639 -17.026 1.00 70.25 104 ASN A O 1
ATOM 825 N N . SER A 1 105 ? 9.605 11.418 -18.027 1.00 64.56 105 SER A N 1
ATOM 826 C CA . SER A 1 105 ? 9.790 10.026 -18.446 1.00 64.56 105 SER A CA 1
ATOM 827 C C . SER A 1 105 ? 10.886 9.771 -19.494 1.00 64.56 105 SER A C 1
ATOM 829 O O . SER A 1 105 ? 10.946 8.678 -20.052 1.00 64.56 105 SER A O 1
ATOM 831 N N . THR A 1 106 ? 11.745 10.747 -19.792 1.00 73.12 106 THR A N 1
ATOM 832 C CA . THR A 1 106 ? 12.772 10.619 -20.839 1.00 73.12 106 THR A CA 1
ATOM 833 C C . THR A 1 106 ? 14.161 10.293 -20.304 1.00 73.12 106 THR A C 1
ATOM 835 O O . THR A 1 106 ? 14.970 9.749 -21.049 1.00 73.12 106 THR A O 1
ATOM 838 N N . GLU A 1 107 ? 14.445 10.579 -19.032 1.00 81.50 107 GLU A N 1
ATOM 839 C CA . GLU A 1 107 ? 15.751 10.330 -18.413 1.00 81.50 107 GLU A CA 1
ATOM 840 C C . GLU A 1 107 ? 15.589 9.541 -17.109 1.00 81.50 107 GLU A C 1
ATOM 842 O O . GLU A 1 107 ? 14.638 9.741 -16.351 1.00 81.50 107 GLU A O 1
ATOM 847 N N . SER A 1 108 ? 16.512 8.605 -16.867 1.00 86.94 108 SER A N 1
ATOM 848 C CA . SER A 1 108 ? 16.549 7.796 -15.647 1.00 86.94 108 SER A CA 1
ATOM 849 C C . SER A 1 108 ? 17.854 7.989 -14.893 1.00 86.94 108 SER A C 1
ATOM 851 O O . SER A 1 108 ? 18.894 8.191 -15.518 1.00 86.94 108 SER A O 1
ATOM 853 N N . LEU A 1 109 ? 17.818 7.811 -13.568 1.00 87.50 109 LEU A N 1
ATOM 854 C CA . LEU A 1 109 ? 18.997 7.838 -12.690 1.00 87.50 109 LEU A CA 1
ATOM 855 C C . LEU A 1 109 ? 19.750 9.184 -12.681 1.00 87.50 109 LEU A C 1
ATOM 857 O O . LEU A 1 109 ? 20.929 9.234 -12.318 1.00 87.50 109 LEU A O 1
ATOM 861 N N . GLN A 1 110 ? 19.088 10.292 -13.033 1.00 88.31 110 GLN A N 1
ATOM 862 C CA . GLN A 1 110 ? 19.707 11.615 -12.967 1.00 88.31 110 GLN A CA 1
ATOM 863 C C . GLN A 1 110 ? 20.088 12.007 -11.524 1.00 88.31 110 GLN A C 1
ATOM 865 O O . GLN A 1 110 ? 19.482 11.535 -10.558 1.00 88.31 110 GLN A O 1
ATOM 870 N N . PRO A 1 111 ? 21.048 12.931 -11.327 1.00 89.06 111 PRO A N 1
ATOM 871 C CA . PRO A 1 111 ? 21.496 13.324 -9.988 1.00 89.06 111 PRO A CA 1
ATOM 872 C C . PRO A 1 111 ? 20.374 13.818 -9.061 1.00 89.06 111 PRO A C 1
ATOM 874 O O . PRO A 1 111 ? 20.400 13.530 -7.865 1.00 89.06 111 PRO A O 1
ATOM 877 N N . ALA A 1 112 ? 19.370 14.517 -9.604 1.00 90.88 112 ALA A N 1
ATOM 878 C CA . ALA A 1 112 ? 18.226 15.023 -8.841 1.00 90.88 112 ALA A CA 1
ATOM 879 C C . ALA A 1 112 ? 17.391 13.899 -8.201 1.00 90.88 112 ALA A C 1
ATOM 881 O O . ALA A 1 112 ? 16.917 14.051 -7.075 1.00 90.88 112 ALA A O 1
ATOM 882 N N . TRP A 1 113 ? 17.279 12.745 -8.862 1.00 93.38 113 TRP A N 1
ATOM 883 C CA . TRP A 1 113 ? 16.529 11.603 -8.346 1.00 93.38 113 TRP A CA 1
ATOM 884 C C . TRP A 1 113 ? 17.116 11.066 -7.035 1.00 93.38 113 TRP A C 1
ATOM 886 O O . TRP A 1 113 ? 16.365 10.733 -6.123 1.00 93.38 113 TRP A O 1
ATOM 896 N N . LYS A 1 114 ? 18.448 11.077 -6.873 1.00 92.50 114 LYS A N 1
ATOM 897 C CA . LYS A 1 114 ? 19.104 10.654 -5.620 1.00 92.50 114 LYS A CA 1
ATOM 898 C C . LYS A 1 114 ? 18.661 11.500 -4.424 1.00 92.50 114 LYS A C 1
ATOM 900 O O . LYS A 1 114 ? 18.575 10.989 -3.311 1.00 92.50 114 LYS A O 1
ATOM 905 N N . LEU A 1 115 ? 18.362 12.782 -4.645 1.00 94.25 115 LEU A N 1
ATOM 906 C CA . LEU A 1 115 ? 17.741 13.629 -3.628 1.00 94.25 115 LEU A CA 1
ATOM 907 C C . LEU A 1 115 ? 16.279 13.216 -3.388 1.00 94.25 115 LEU A C 1
ATOM 909 O O . LEU A 1 115 ? 15.855 13.150 -2.238 1.00 94.25 115 LEU A O 1
ATOM 913 N N . GLY A 1 116 ? 15.539 12.876 -4.448 1.00 95.38 116 GLY A N 1
ATOM 914 C CA . GLY A 1 116 ? 14.182 12.320 -4.376 1.00 95.38 116 GLY A CA 1
ATOM 915 C C . GLY A 1 116 ? 14.075 11.089 -3.472 1.00 95.38 116 GLY A C 1
ATOM 916 O O . GLY A 1 116 ? 13.178 11.036 -2.633 1.00 95.38 116 GLY A O 1
ATOM 917 N N . VAL A 1 117 ? 15.048 10.173 -3.524 1.00 95.69 117 VAL A N 1
ATOM 918 C CA . VAL A 1 117 ? 15.104 8.992 -2.638 1.00 95.69 117 VAL A CA 1
ATOM 919 C C . VAL A 1 117 ? 15.077 9.378 -1.151 1.00 95.69 117 VAL A C 1
ATOM 921 O O . VAL A 1 117 ? 14.403 8.726 -0.354 1.00 95.69 117 VAL A O 1
ATOM 924 N N . TRP A 1 118 ? 15.742 10.468 -0.753 1.00 96.56 118 TRP A N 1
ATOM 925 C CA . TRP A 1 118 ? 15.708 10.953 0.635 1.00 96.56 118 TRP A CA 1
ATOM 926 C C . TRP A 1 118 ? 14.348 11.542 1.029 1.00 96.56 118 TRP A C 1
ATOM 928 O O . TRP A 1 118 ? 13.918 11.382 2.174 1.00 96.56 118 TRP A O 1
ATOM 938 N N . PHE A 1 119 ? 13.640 12.172 0.088 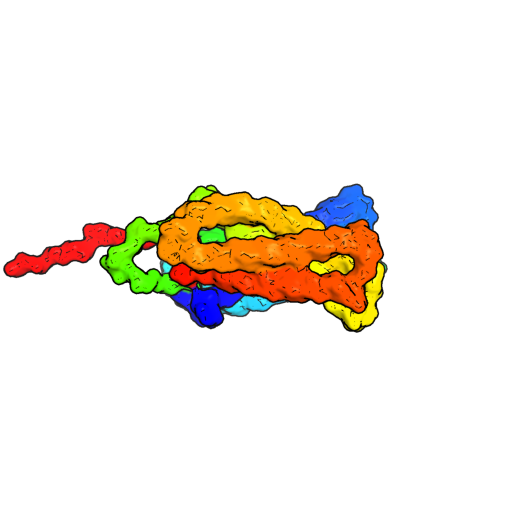1.00 97.75 119 PHE A N 1
ATOM 939 C CA . PHE A 1 119 ? 12.252 12.592 0.296 1.00 97.75 119 PHE A CA 1
ATOM 940 C C . PHE A 1 119 ? 11.316 11.383 0.424 1.00 97.75 119 PHE A C 1
ATOM 942 O O . PHE A 1 119 ? 10.498 11.362 1.345 1.00 97.75 119 PHE A O 1
ATOM 949 N N . SER A 1 120 ? 11.477 10.353 -0.418 1.00 96.44 120 SER A N 1
ATOM 950 C CA . SER A 1 120 ? 10.762 9.073 -0.286 1.00 96.44 120 SER A CA 1
ATOM 951 C C . SER A 1 120 ? 11.040 8.424 1.075 1.00 96.44 120 SER A C 1
ATOM 953 O O . SER A 1 120 ? 10.107 7.992 1.748 1.00 96.44 120 SER A O 1
ATOM 955 N N . PHE A 1 121 ? 12.296 8.416 1.537 1.00 97.88 121 PHE A N 1
ATOM 956 C CA . PHE A 1 121 ? 12.678 7.888 2.851 1.00 97.88 121 PHE A CA 1
ATOM 957 C C . PHE A 1 121 ? 11.958 8.612 3.995 1.00 97.88 121 PHE A C 1
ATOM 959 O O . PHE A 1 121 ? 11.320 7.971 4.834 1.00 97.88 121 PHE A O 1
ATOM 966 N N . ALA A 1 122 ? 12.000 9.948 4.011 1.00 98.31 122 ALA A N 1
ATOM 967 C CA . ALA A 1 122 ? 11.260 10.743 4.989 1.00 98.31 122 ALA A CA 1
ATOM 968 C C . ALA A 1 122 ? 9.745 10.475 4.900 1.00 98.31 122 ALA A C 1
ATOM 970 O O . ALA A 1 122 ? 9.080 10.321 5.926 1.00 98.31 122 ALA A O 1
ATOM 971 N N . GLY A 1 123 ? 9.213 10.342 3.682 1.00 98.12 123 GLY A N 1
ATOM 972 C CA . GLY A 1 123 ? 7.826 9.972 3.417 1.00 98.12 123 GLY A CA 1
ATOM 973 C C . GLY A 1 123 ? 7.442 8.618 4.016 1.00 98.12 123 GLY A C 1
ATOM 974 O O . GLY A 1 123 ? 6.401 8.517 4.661 1.00 98.12 123 GLY A O 1
ATOM 975 N N . VAL A 1 124 ? 8.292 7.593 3.895 1.00 97.69 124 VAL A N 1
ATOM 976 C CA . VAL A 1 124 ? 8.066 6.269 4.503 1.00 97.69 124 VAL A CA 1
ATOM 977 C C . VAL A 1 124 ? 8.049 6.344 6.028 1.00 97.69 124 VAL A C 1
ATOM 979 O O . VAL A 1 124 ? 7.177 5.742 6.656 1.00 97.69 124 VAL A O 1
ATOM 982 N N . LEU A 1 125 ? 8.930 7.131 6.652 1.00 98.12 125 LEU A N 1
ATOM 983 C CA . LEU A 1 125 ? 8.861 7.357 8.102 1.00 98.12 125 LEU A CA 1
ATOM 984 C C . LEU A 1 125 ? 7.519 7.989 8.507 1.00 98.12 125 LEU A C 1
ATOM 986 O O . LEU A 1 125 ? 6.922 7.596 9.514 1.00 98.12 125 LEU A O 1
ATOM 990 N N . MET A 1 126 ? 7.003 8.918 7.696 1.00 97.94 126 MET A N 1
ATOM 991 C CA . MET A 1 126 ? 5.668 9.478 7.903 1.00 97.94 126 MET A CA 1
ATOM 992 C C . MET A 1 126 ? 4.551 8.463 7.631 1.00 97.94 126 MET A C 1
ATOM 994 O O . MET A 1 126 ? 3.554 8.510 8.345 1.00 97.94 126 MET A O 1
ATOM 998 N N . ILE A 1 127 ? 4.694 7.529 6.676 1.00 97.56 127 ILE A N 1
ATOM 999 C CA . ILE A 1 127 ? 3.728 6.432 6.449 1.00 97.56 127 ILE A CA 1
ATOM 1000 C C . ILE A 1 127 ? 3.599 5.599 7.719 1.00 97.56 127 ILE A C 1
ATOM 1002 O O . ILE A 1 127 ? 2.483 5.353 8.174 1.00 97.56 127 ILE A O 1
ATOM 1006 N N . LEU A 1 128 ? 4.724 5.204 8.320 1.00 97.00 128 LEU A N 1
ATOM 1007 C CA . LEU A 1 128 ? 4.728 4.404 9.545 1.00 97.00 128 LEU A CA 1
ATOM 1008 C C . LEU A 1 128 ? 4.026 5.145 10.691 1.00 97.00 128 LEU A C 1
ATOM 1010 O O . LEU A 1 128 ? 3.170 4.575 11.369 1.00 97.00 128 LEU A O 1
ATOM 1014 N N . ALA A 1 129 ? 4.333 6.432 10.877 1.00 97.69 129 ALA A N 1
ATOM 1015 C CA . ALA A 1 129 ? 3.714 7.250 11.916 1.00 97.69 129 ALA A CA 1
ATOM 1016 C C . ALA A 1 129 ? 2.216 7.505 11.657 1.00 97.69 129 ALA A C 1
ATOM 1018 O O . ALA A 1 129 ? 1.384 7.289 12.539 1.00 97.69 129 ALA A O 1
ATOM 1019 N N . ALA A 1 130 ? 1.843 7.940 10.451 1.00 97.38 130 ALA A N 1
ATOM 1020 C CA . ALA A 1 130 ? 0.458 8.221 10.081 1.00 97.38 130 ALA A CA 1
ATOM 1021 C C . ALA A 1 130 ? -0.395 6.946 10.112 1.00 97.38 130 ALA A C 1
ATOM 1023 O O . ALA A 1 130 ? -1.490 6.956 10.680 1.00 97.38 130 ALA A O 1
ATOM 1024 N N . GLY A 1 131 ? 0.119 5.843 9.565 1.00 95.88 131 GLY A N 1
ATOM 1025 C CA . GLY A 1 131 ? -0.519 4.529 9.577 1.00 95.88 131 GLY A CA 1
ATOM 1026 C C . GLY A 1 131 ? -0.773 4.022 10.995 1.00 95.88 131 GLY A C 1
ATOM 1027 O O . GLY A 1 131 ? -1.852 3.498 11.265 1.00 95.88 131 GLY A O 1
ATOM 1028 N N . TRP A 1 132 ? 0.150 4.274 11.931 1.00 97.06 132 TRP A N 1
ATOM 1029 C CA . TRP A 1 132 ? -0.044 3.955 13.347 1.00 97.06 132 TRP A CA 1
ATOM 1030 C C . TRP A 1 132 ? -1.272 4.655 13.939 1.00 97.06 132 TRP A C 1
ATOM 1032 O O . TRP A 1 132 ? -2.163 4.003 14.483 1.00 97.06 132 TRP A O 1
ATOM 1042 N N . PHE A 1 133 ? -1.369 5.980 13.787 1.00 97.19 133 PHE A N 1
ATOM 1043 C CA . PHE A 1 133 ? -2.528 6.733 14.280 1.00 97.19 133 PHE A CA 1
ATOM 1044 C C . PHE A 1 133 ? -3.821 6.381 13.529 1.00 97.19 133 PHE A C 1
ATOM 1046 O O . PHE A 1 133 ? -4.885 6.336 14.146 1.00 97.19 133 PHE A O 1
ATOM 1053 N N . GLY A 1 134 ? -3.739 6.077 12.229 1.00 95.69 134 GLY A N 1
ATOM 1054 C CA . GLY A 1 134 ? -4.868 5.577 11.438 1.00 95.69 134 GLY A CA 1
ATOM 1055 C C . GLY A 1 134 ? -5.398 4.246 11.977 1.00 95.69 134 GLY A C 1
ATOM 1056 O O . GLY A 1 134 ? -6.597 4.092 12.205 1.00 95.69 134 GLY A O 1
ATOM 1057 N N . GLY A 1 135 ? -4.497 3.315 12.293 1.00 93.50 135 GLY A N 1
ATOM 1058 C CA . GLY A 1 135 ? -4.836 2.068 12.968 1.00 93.50 135 GLY A CA 1
ATOM 1059 C C . GLY A 1 135 ? -5.445 2.304 14.352 1.00 93.50 135 GLY A C 1
ATOM 1060 O O . GLY A 1 135 ? -6.443 1.675 14.693 1.00 93.50 135 GLY A O 1
ATOM 1061 N N . THR A 1 136 ? -4.911 3.246 15.133 1.00 95.19 136 THR A N 1
ATOM 1062 C CA . THR A 1 136 ? -5.446 3.577 16.465 1.00 95.19 136 THR A CA 1
ATOM 1063 C C . THR A 1 136 ? -6.897 4.062 16.373 1.00 95.19 136 THR A C 1
ATOM 1065 O O . THR A 1 136 ? -7.740 3.662 17.181 1.00 95.19 136 THR A O 1
ATOM 1068 N N . LEU A 1 137 ? -7.227 4.877 15.365 1.00 94.44 137 LEU A N 1
ATOM 1069 C CA . LEU A 1 137 ? -8.600 5.332 15.125 1.00 94.44 137 LEU A CA 1
ATOM 1070 C C . LEU A 1 137 ? -9.562 4.165 14.891 1.00 94.44 137 LEU A C 1
ATOM 1072 O O . LEU A 1 137 ? -10.630 4.130 15.503 1.00 94.44 137 LEU A O 1
ATOM 1076 N N . VAL A 1 138 ? -9.184 3.218 14.032 1.00 93.38 138 VAL A N 1
ATOM 1077 C CA . VAL A 1 138 ? -10.035 2.078 13.667 1.00 93.38 138 VAL A CA 1
ATOM 1078 C C . VAL A 1 138 ? -10.093 1.062 14.807 1.00 93.38 138 VAL A C 1
ATOM 1080 O O . VAL A 1 138 ? -11.164 0.817 15.360 1.00 93.38 138 VAL A O 1
ATOM 1083 N N . TYR A 1 139 ? -8.946 0.513 15.206 1.00 91.38 139 TYR A N 1
ATOM 1084 C CA . TYR A 1 139 ? -8.872 -0.653 16.086 1.00 91.38 139 TYR A CA 1
ATOM 1085 C C . TYR A 1 139 ? -9.066 -0.321 17.564 1.00 91.38 139 TYR A C 1
ATOM 1087 O O . TYR A 1 139 ? -9.582 -1.152 18.303 1.00 91.38 139 TYR A O 1
ATOM 1095 N N . GLN A 1 140 ? -8.705 0.884 18.018 1.00 90.19 140 GLN A N 1
ATOM 1096 C CA . GLN A 1 140 ? -8.822 1.249 19.438 1.00 90.19 140 GLN A CA 1
ATOM 1097 C C . GLN A 1 140 ? -9.996 2.188 19.714 1.00 90.19 140 GLN A C 1
ATOM 1099 O O . GLN A 1 140 ? -10.638 2.077 20.757 1.00 90.19 140 GLN A O 1
ATOM 1104 N N . HIS A 1 141 ? -10.295 3.095 18.781 1.00 89.75 141 HIS A N 1
ATOM 1105 C CA . HIS A 1 141 ? -11.365 4.084 18.926 1.00 89.75 141 HIS A CA 1
ATOM 1106 C C . HIS A 1 141 ? -12.601 3.823 18.061 1.00 89.75 141 HIS A C 1
ATOM 1108 O O . HIS A 1 141 ? -13.540 4.625 18.100 1.00 89.75 141 HIS A O 1
ATOM 1114 N N . ARG A 1 142 ? -12.644 2.700 17.327 1.00 90.62 142 ARG A N 1
ATOM 1115 C CA . ARG A 1 142 ? -13.838 2.232 16.603 1.00 90.62 142 ARG A CA 1
ATOM 1116 C C . ARG A 1 142 ? -14.386 3.270 15.619 1.00 90.62 142 ARG A C 1
ATOM 1118 O O . ARG A 1 142 ? -15.603 3.394 15.426 1.00 90.62 142 ARG A O 1
ATOM 1125 N N . VAL A 1 143 ? -13.507 4.088 15.045 1.00 89.88 143 VAL A N 1
ATOM 1126 C CA . VAL A 1 143 ? -13.880 5.059 14.016 1.00 89.88 143 VAL A CA 1
ATOM 1127 C C . VAL A 1 143 ? -14.180 4.290 12.734 1.00 89.88 143 VAL A C 1
ATOM 1129 O O . VAL A 1 143 ? -13.361 3.505 12.269 1.00 89.88 143 VAL A O 1
ATOM 1132 N N . GLY A 1 144 ? -15.382 4.484 12.192 1.00 86.31 144 GLY A N 1
ATOM 1133 C CA . GLY A 1 144 ? -15.864 3.768 11.007 1.00 86.31 144 GLY A CA 1
ATOM 1134 C C . GLY A 1 144 ? -16.453 2.389 11.299 1.00 86.31 144 GLY A C 1
ATOM 1135 O O . GLY A 1 144 ? -16.967 1.753 10.387 1.00 86.31 144 GLY A O 1
ATOM 1136 N N . VAL A 1 145 ? -16.437 1.944 12.561 1.00 86.75 145 VAL A N 1
ATOM 1137 C CA . VAL A 1 145 ? -17.031 0.667 12.975 1.00 86.75 145 VAL A CA 1
ATOM 1138 C C . VAL A 1 145 ? -18.473 0.911 13.458 1.00 86.75 145 VAL A C 1
ATOM 1140 O O . VAL A 1 145 ? -18.680 1.732 14.368 1.00 86.75 145 VAL A O 1
ATOM 1143 N N . PRO A 1 146 ? -19.487 0.260 12.852 1.00 79.31 146 PRO A N 1
ATOM 1144 C CA . PRO A 1 146 ? -20.871 0.311 13.316 1.00 79.31 146 PRO A CA 1
ATOM 1145 C C . PRO A 1 146 ? -21.038 -0.343 14.697 1.00 79.31 146 PRO A C 1
ATOM 1147 O O . PRO A 1 146 ? -20.234 -1.196 15.061 1.00 79.31 146 PRO A O 1
ATOM 1150 N N . PRO A 1 147 ? -22.062 0.029 15.491 1.00 72.69 147 PRO A N 1
ATOM 1151 C CA . PRO A 1 147 ? -22.387 -0.689 16.725 1.00 72.69 147 PRO A CA 1
ATOM 1152 C C . PRO A 1 147 ? -22.591 -2.186 16.455 1.00 72.69 147 PRO A C 1
ATOM 1154 O O . PRO A 1 147 ? -23.135 -2.551 15.409 1.00 72.69 147 PRO A O 1
ATOM 1157 N N . SER A 1 148 ? -22.151 -3.054 17.372 1.00 65.94 148 SER A N 1
ATOM 1158 C CA . SER A 1 148 ? -22.314 -4.500 17.181 1.00 65.94 148 SER A CA 1
ATOM 1159 C C . SER A 1 148 ? -23.799 -4.878 17.180 1.00 65.94 148 SER A C 1
ATOM 1161 O O . SER A 1 148 ? -24.608 -4.309 17.916 1.00 65.94 148 SER A O 1
ATOM 1163 N N . LYS A 1 149 ? -24.179 -5.854 16.346 1.00 59.91 149 LYS A N 1
ATOM 1164 C CA . LYS A 1 149 ? -25.571 -6.337 16.266 1.00 59.91 149 LYS A CA 1
ATOM 1165 C C . LYS A 1 149 ? -26.037 -7.045 17.547 1.00 59.91 149 LYS A C 1
ATOM 1167 O O . LYS A 1 149 ? -27.236 -7.152 17.764 1.00 59.91 149 LYS A O 1
ATOM 1172 N N . ASN A 1 150 ? -25.099 -7.473 18.395 1.00 53.78 150 ASN A N 1
ATOM 1173 C CA . ASN A 1 150 ? -25.346 -8.211 19.638 1.00 53.78 150 ASN A CA 1
ATOM 1174 C C . ASN A 1 150 ? -25.211 -7.323 20.888 1.00 53.78 150 ASN A C 1
ATOM 1176 O O . ASN A 1 150 ? -24.849 -7.812 21.966 1.00 53.78 150 ASN A O 1
ATOM 1180 N N . PHE A 1 151 ? -25.451 -6.015 20.747 1.00 47.25 151 PHE A N 1
ATOM 1181 C CA . PHE A 1 151 ? -25.417 -5.063 21.857 1.00 47.25 151 PHE A CA 1
ATOM 1182 C C . PHE A 1 151 ? -26.332 -5.557 22.993 1.00 47.25 151 PHE A C 1
ATOM 1184 O O . PHE A 1 151 ? -27.543 -5.661 22.825 1.00 47.25 151 PHE A O 1
ATOM 1191 N N . GLY A 1 152 ? -25.735 -5.911 24.135 1.00 47.50 152 GLY A N 1
ATOM 1192 C CA . GLY A 1 152 ? -26.446 -6.353 25.341 1.00 47.50 152 GLY A CA 1
ATOM 1193 C C . GLY A 1 152 ? -26.516 -7.864 25.593 1.00 47.50 152 GLY A C 1
ATOM 1194 O O . GLY A 1 152 ? -26.763 -8.235 26.734 1.00 47.50 152 GLY A O 1
ATOM 1195 N N . LEU A 1 153 ? -26.246 -8.737 24.612 1.00 48.06 153 LEU A N 1
ATOM 1196 C CA . LEU A 1 153 ? -26.357 -10.193 24.826 1.00 48.06 153 LEU A CA 1
ATOM 1197 C C . LEU A 1 153 ? -25.022 -10.945 24.814 1.00 48.06 153 LEU A C 1
ATOM 1199 O O . LEU A 1 153 ? -24.930 -11.975 25.468 1.00 48.06 153 LEU A O 1
ATOM 1203 N N . GLU A 1 154 ? -23.966 -10.447 24.158 1.00 45.72 154 GLU A N 1
ATOM 1204 C CA . GLU A 1 154 ? -22.737 -11.253 24.022 1.00 45.72 154 GLU A CA 1
ATOM 1205 C C . GLU A 1 154 ? -21.460 -10.470 23.649 1.00 45.72 154 GLU A C 1
ATOM 1207 O O . GLU A 1 154 ? -20.503 -11.036 23.117 1.00 45.72 154 GLU A O 1
ATOM 1212 N N . SER A 1 155 ? -21.358 -9.174 23.978 1.00 46.22 155 SER A N 1
ATOM 1213 C CA . SER A 1 155 ? -20.138 -8.378 23.691 1.00 46.22 155 SER A CA 1
ATOM 1214 C C . SER A 1 155 ? -18.857 -8.918 24.362 1.00 46.22 155 SER A C 1
ATOM 1216 O O . SER A 1 155 ? -17.743 -8.485 24.060 1.00 46.22 155 SER A O 1
ATOM 1218 N N . ARG A 1 156 ? -18.991 -9.917 25.243 1.00 45.47 156 ARG A N 1
ATOM 1219 C CA . ARG A 1 156 ? -17.887 -10.644 25.876 1.00 45.47 156 ARG A CA 1
ATOM 1220 C C . ARG A 1 156 ? -17.155 -11.612 24.925 1.00 45.47 156 ARG A C 1
ATOM 1222 O O . ARG A 1 156 ? -16.015 -11.961 25.227 1.00 45.47 156 ARG A O 1
ATOM 1229 N N . GLY A 1 157 ? -17.705 -11.967 23.756 1.00 50.19 157 GLY A N 1
ATOM 1230 C CA . GLY A 1 157 ? -17.202 -13.066 22.906 1.00 50.19 157 GLY A CA 1
ATOM 1231 C C . GLY A 1 157 ? -16.417 -12.720 21.626 1.00 50.19 157 GLY A C 1
ATOM 1232 O O . GLY A 1 157 ? -15.811 -13.620 21.040 1.00 50.19 157 GLY A O 1
ATOM 1233 N N . GLU A 1 158 ? -16.382 -11.463 21.173 1.00 59.75 158 GLU A N 1
ATOM 1234 C CA . GLU A 1 158 ? -15.718 -11.122 19.898 1.00 59.75 158 GLU A CA 1
ATOM 1235 C C . GLU A 1 158 ? -14.183 -11.287 20.000 1.00 59.75 158 GLU A C 1
ATOM 1237 O O . GLU A 1 158 ? -13.597 -10.920 21.030 1.00 59.75 158 GLU A O 1
ATOM 1242 N N . PRO A 1 159 ? -13.527 -11.927 19.011 1.00 61.62 159 PRO A N 1
ATOM 1243 C CA . PRO A 1 159 ? -12.095 -12.198 19.057 1.00 61.62 159 PRO A CA 1
ATOM 1244 C C . PRO A 1 159 ? -11.288 -10.929 18.769 1.00 61.62 159 PRO A C 1
ATOM 1246 O O . PRO A 1 159 ? -11.360 -10.347 17.685 1.00 61.62 159 PRO A O 1
ATOM 1249 N N . GLU A 1 160 ? -10.470 -10.528 19.740 1.00 70.44 160 GLU A N 1
ATOM 1250 C CA . GLU A 1 160 ? -9.339 -9.650 19.453 1.00 70.44 160 GLU A CA 1
ATOM 1251 C C . GLU A 1 160 ? -8.350 -10.408 18.554 1.00 70.44 160 GLU A C 1
ATOM 1253 O O . GLU A 1 160 ? -8.242 -11.635 18.627 1.00 70.44 160 GLU A O 1
ATOM 1258 N N . SER A 1 161 ? -7.656 -9.681 17.680 1.00 78.06 161 SER A N 1
ATOM 1259 C CA . SER A 1 161 ? -6.552 -10.247 16.903 1.00 78.06 161 SER A CA 1
ATOM 1260 C C . SER A 1 161 ? -5.478 -10.715 17.881 1.00 78.06 161 SER A C 1
ATOM 1262 O O . SER A 1 161 ? -5.183 -10.033 18.866 1.00 78.06 161 SER A O 1
ATOM 1264 N N . VAL A 1 162 ? -4.918 -11.893 17.629 1.00 80.62 162 VAL A N 1
ATOM 1265 C CA . VAL A 1 162 ? -3.856 -12.466 18.462 1.00 80.62 162 VAL A CA 1
ATOM 1266 C C . VAL A 1 162 ? -2.506 -11.966 17.959 1.00 80.62 162 VAL A C 1
ATOM 1268 O O . VAL A 1 162 ? -1.640 -11.596 18.753 1.00 80.62 162 VAL A O 1
ATOM 1271 N N . ALA A 1 163 ? -2.346 -11.871 16.637 1.00 87.50 163 ALA A N 1
ATOM 1272 C CA . ALA A 1 163 ? -1.162 -11.307 16.006 1.00 87.50 163 ALA A CA 1
ATOM 1273 C C . ALA A 1 163 ? -1.217 -9.768 16.012 1.00 87.50 163 ALA A C 1
ATOM 1275 O O . ALA A 1 163 ? -1.522 -9.134 14.999 1.00 87.50 163 ALA A O 1
ATOM 1276 N N . THR A 1 164 ? -0.903 -9.150 17.158 1.00 88.56 164 THR A N 1
ATOM 1277 C CA . THR A 1 164 ? -0.954 -7.687 17.326 1.00 88.56 164 THR A CA 1
ATOM 1278 C C . THR A 1 164 ? 0.380 -7.055 17.704 1.00 88.56 164 THR A C 1
ATOM 1280 O O . THR A 1 164 ? 1.222 -7.645 18.376 1.00 88.56 164 THR A O 1
ATOM 1283 N N . LEU A 1 165 ? 0.541 -5.789 17.315 1.00 90.88 165 LEU A N 1
ATOM 1284 C CA . LEU A 1 165 ? 1.620 -4.908 17.739 1.00 90.88 165 LEU A CA 1
ATOM 1285 C C . LEU A 1 165 ? 1.028 -3.712 18.498 1.00 90.88 165 LEU A C 1
ATOM 1287 O O . LEU A 1 165 ? 0.395 -2.832 17.913 1.00 90.88 165 LEU A O 1
ATOM 1291 N N . LYS A 1 166 ? 1.207 -3.691 19.826 1.00 87.62 166 LYS A N 1
ATOM 1292 C CA . LYS A 1 166 ? 0.632 -2.685 20.750 1.00 87.62 166 LYS A CA 1
ATOM 1293 C C . LYS A 1 166 ? -0.868 -2.427 20.504 1.00 87.62 166 LYS A C 1
ATOM 1295 O O . LYS A 1 166 ? -1.306 -1.279 20.418 1.00 87.62 166 LYS A O 1
ATOM 1300 N N . GLY A 1 167 ? -1.647 -3.501 20.364 1.00 82.62 167 GLY A N 1
ATOM 1301 C CA . GLY A 1 167 ? -3.100 -3.432 20.176 1.00 82.62 167 GLY A CA 1
ATOM 1302 C C . GLY A 1 167 ? -3.558 -3.115 18.751 1.00 82.62 167 GLY A C 1
ATOM 1303 O O . GLY A 1 167 ? -4.729 -2.806 18.556 1.00 82.62 167 GLY A O 1
ATOM 1304 N N . HIS A 1 168 ? -2.663 -3.175 17.765 1.00 88.06 168 HIS A N 1
ATOM 1305 C CA . HIS A 1 168 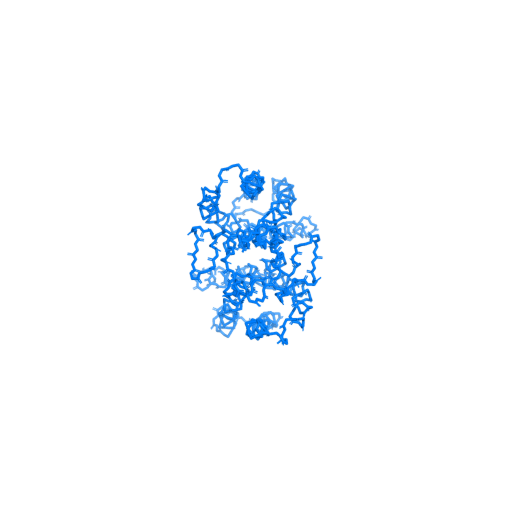? -3.025 -3.086 16.355 1.00 88.06 168 HIS A CA 1
ATOM 1306 C C . HIS A 1 168 ? -2.796 -4.434 15.655 1.00 88.06 168 HIS A C 1
ATOM 1308 O O . HIS A 1 168 ? -1.696 -4.979 15.784 1.00 88.06 168 HIS A O 1
ATOM 1314 N N . PRO A 1 169 ? -3.772 -4.966 14.904 1.00 92.69 169 PRO A N 1
ATOM 1315 C CA . PRO A 1 169 ? -3.605 -6.205 14.143 1.00 92.69 169 PRO A CA 1
ATOM 1316 C C . PRO A 1 169 ? -2.511 -6.081 13.075 1.00 92.69 169 PRO A C 1
ATOM 1318 O O . PRO A 1 169 ? -2.512 -5.127 12.297 1.00 92.69 169 PRO A O 1
ATOM 1321 N N . ILE A 1 170 ? -1.589 -7.046 13.017 1.00 94.38 170 ILE A N 1
ATOM 1322 C CA . ILE A 1 170 ? -0.443 -7.016 12.091 1.00 94.38 170 ILE A CA 1
ATOM 1323 C C . ILE A 1 170 ? -0.889 -7.308 10.654 1.00 94.38 170 ILE A C 1
ATOM 1325 O O . ILE A 1 170 ? -0.419 -6.656 9.725 1.00 94.38 170 ILE A O 1
ATOM 1329 N N . HIS A 1 171 ? -1.814 -8.252 10.446 1.00 95.44 171 HIS A N 1
ATOM 1330 C CA . HIS A 1 171 ? -2.244 -8.637 9.097 1.00 95.44 171 HIS A CA 1
ATOM 1331 C C . HIS A 1 171 ? -2.773 -7.440 8.273 1.00 95.44 171 HIS A C 1
ATOM 1333 O O . HIS A 1 171 ? -2.206 -7.167 7.215 1.00 95.44 171 HIS A O 1
ATOM 1339 N N . PRO A 1 172 ? -3.740 -6.635 8.757 1.00 94.12 172 PRO A N 1
ATOM 1340 C CA . PRO A 1 172 ? -4.199 -5.441 8.045 1.00 94.12 172 PRO A CA 1
ATOM 1341 C C . PRO A 1 172 ? -3.132 -4.362 7.812 1.00 94.12 172 PRO A C 1
ATOM 1343 O O . PRO A 1 172 ? -3.297 -3.562 6.897 1.00 94.12 172 PRO A O 1
ATOM 1346 N N . MET A 1 173 ? -2.050 -4.313 8.604 1.00 95.25 173 MET A N 1
ATOM 1347 C CA . MET A 1 173 ? -0.932 -3.396 8.328 1.00 95.25 173 MET A CA 1
ATOM 1348 C C . MET A 1 173 ? -0.151 -3.797 7.079 1.00 95.25 173 MET A C 1
ATOM 1350 O O . MET A 1 173 ? 0.389 -2.934 6.394 1.00 95.25 173 MET A O 1
ATOM 1354 N N . LEU A 1 174 ? -0.068 -5.101 6.804 1.00 96.56 174 LEU A N 1
ATOM 1355 C CA . LEU A 1 174 ? 0.729 -5.653 5.712 1.00 96.56 174 LEU A CA 1
ATOM 1356 C C . LEU A 1 174 ? -0.067 -5.778 4.411 1.00 96.56 174 LEU A C 1
ATOM 1358 O O . LEU A 1 174 ? 0.522 -5.666 3.343 1.00 96.56 174 LEU A O 1
ATOM 1362 N N . VAL A 1 175 ? -1.392 -5.953 4.487 1.00 96.81 175 VAL A N 1
ATOM 1363 C CA . VAL A 1 175 ? -2.298 -6.116 3.329 1.00 96.81 175 VAL A CA 1
ATOM 1364 C C . VAL A 1 175 ? -2.163 -5.041 2.234 1.00 96.81 175 VAL A C 1
ATOM 1366 O O . VAL A 1 175 ? -2.245 -5.418 1.061 1.00 96.81 175 VAL A O 1
ATOM 1369 N N . PRO A 1 176 ? -1.931 -3.743 2.529 1.00 97.81 176 PRO A N 1
ATOM 1370 C CA . PRO A 1 176 ? -1.780 -2.735 1.481 1.00 97.81 176 PRO A CA 1
ATOM 1371 C C . PRO A 1 176 ? -0.672 -3.019 0.469 1.00 97.81 176 PRO A C 1
ATOM 1373 O O . PRO A 1 176 ? -0.811 -2.651 -0.695 1.00 97.81 176 PRO A O 1
ATOM 1376 N N . ILE A 1 177 ? 0.394 -3.702 0.891 1.00 96.75 177 ILE A N 1
ATOM 1377 C CA . ILE A 1 177 ? 1.537 -4.032 0.037 1.00 96.75 177 ILE A CA 1
ATOM 1378 C C . ILE A 1 177 ? 1.110 -4.980 -1.097 1.00 96.75 177 ILE A C 1
ATOM 1380 O O . ILE A 1 177 ? 1.102 -4.545 -2.249 1.00 96.75 177 ILE A O 1
ATOM 1384 N N . PRO A 1 178 ? 0.706 -6.242 -0.839 1.00 97.81 178 PRO A N 1
ATOM 1385 C CA . PRO A 1 178 ? 0.350 -7.159 -1.914 1.00 97.81 178 PRO A CA 1
ATOM 1386 C C . PRO A 1 178 ? -0.856 -6.694 -2.728 1.00 97.81 178 PRO A C 1
ATOM 1388 O O . PRO A 1 178 ? -0.865 -6.911 -3.939 1.00 97.81 178 PRO A O 1
ATOM 1391 N N . PHE A 1 179 ? -1.843 -6.050 -2.089 1.00 98.19 179 PHE A N 1
ATOM 1392 C CA . PHE A 1 179 ? -3.051 -5.578 -2.766 1.00 98.19 179 PHE A CA 1
ATOM 1393 C C . PHE A 1 179 ? -2.712 -4.571 -3.864 1.00 98.19 179 PHE A C 1
ATOM 1395 O O . PHE A 1 179 ? -3.090 -4.761 -5.021 1.00 98.19 179 PHE A O 1
ATOM 1402 N N . THR A 1 180 ? -1.987 -3.511 -3.508 1.00 98.38 180 THR A N 1
ATOM 1403 C CA . THR A 1 180 ? -1.693 -2.430 -4.447 1.00 98.38 180 THR A CA 1
ATOM 1404 C C . THR A 1 180 ? -0.710 -2.879 -5.509 1.00 98.38 180 THR A C 1
ATOM 1406 O O . THR A 1 180 ? -0.948 -2.614 -6.677 1.00 98.38 180 THR A O 1
ATOM 1409 N N . LEU A 1 181 ? 0.331 -3.627 -5.140 1.00 98.38 181 LEU A N 1
ATOM 1410 C CA . LEU A 1 181 ? 1.310 -4.145 -6.097 1.00 98.38 181 LEU A CA 1
ATOM 1411 C C . LEU A 1 181 ? 0.657 -5.061 -7.143 1.00 98.38 181 LEU A C 1
ATOM 1413 O O . LEU A 1 181 ? 0.884 -4.919 -8.342 1.00 98.38 181 LEU A O 1
ATOM 1417 N N . PHE A 1 182 ? -0.221 -5.976 -6.720 1.00 98.00 182 PHE A N 1
ATOM 1418 C CA . PHE A 1 182 ? -0.934 -6.810 -7.684 1.00 98.00 182 PHE A CA 1
ATOM 1419 C C . PHE A 1 182 ? -1.815 -5.957 -8.602 1.00 98.00 182 PHE A C 1
ATOM 1421 O O . PHE A 1 182 ? -1.771 -6.126 -9.818 1.00 98.00 182 PHE A O 1
ATOM 1428 N N . LEU A 1 183 ? -2.573 -5.008 -8.045 1.00 97.56 183 LEU A N 1
ATOM 1429 C CA . LEU A 1 183 ? -3.403 -4.105 -8.838 1.00 97.56 183 LEU A CA 1
ATOM 1430 C C . LEU A 1 183 ? -2.572 -3.303 -9.853 1.00 97.56 183 LEU A C 1
ATOM 1432 O O . LEU A 1 183 ? -2.936 -3.258 -11.026 1.00 97.56 183 LEU A O 1
ATOM 1436 N N . THR A 1 184 ? -1.447 -2.725 -9.432 1.00 97.50 184 THR A N 1
ATOM 1437 C CA . THR A 1 184 ? -0.524 -1.981 -10.297 1.00 97.50 184 THR A CA 1
ATOM 1438 C C . THR A 1 184 ? 0.042 -2.864 -11.411 1.00 97.50 184 THR A C 1
ATOM 1440 O O . THR A 1 184 ? 0.115 -2.421 -12.554 1.00 97.50 184 THR A O 1
ATOM 1443 N N . SER A 1 185 ? 0.345 -4.138 -11.136 1.00 95.81 185 SER A N 1
ATOM 1444 C CA . SER A 1 185 ? 0.785 -5.073 -12.181 1.00 95.81 185 SER A CA 1
ATOM 1445 C C . SER A 1 185 ? -0.272 -5.278 -13.274 1.00 95.81 185 SER A C 1
ATOM 1447 O O . SER A 1 185 ? 0.054 -5.241 -14.459 1.00 95.81 185 SER A O 1
ATOM 1449 N N . VAL A 1 186 ? -1.552 -5.388 -12.892 1.00 94.44 186 VAL A N 1
ATOM 1450 C CA . VAL A 1 186 ? -2.670 -5.487 -13.843 1.00 94.44 186 VAL A CA 1
ATOM 1451 C C . VAL A 1 186 ? -2.826 -4.184 -14.628 1.00 94.44 186 VAL A C 1
ATOM 1453 O O . VAL A 1 186 ? -3.109 -4.222 -15.822 1.00 94.44 186 VAL A O 1
ATOM 1456 N N . LEU A 1 187 ? -2.619 -3.025 -13.991 1.00 94.94 187 LEU A N 1
ATOM 1457 C CA . LEU A 1 187 ? -2.626 -1.735 -14.688 1.00 94.94 187 LEU A CA 1
ATOM 1458 C C . LEU A 1 187 ? -1.535 -1.670 -15.764 1.00 94.94 187 LEU A C 1
ATOM 1460 O O . LEU A 1 187 ? -1.809 -1.210 -16.869 1.00 94.94 187 LEU A O 1
ATOM 1464 N N . PHE A 1 188 ? -0.329 -2.164 -15.486 1.00 94.31 188 PHE A N 1
ATOM 1465 C CA . PHE A 1 188 ? 0.744 -2.228 -16.480 1.00 94.31 188 PHE A CA 1
ATOM 1466 C C . PHE A 1 188 ? 0.414 -3.181 -17.635 1.00 94.31 188 PHE A C 1
ATOM 1468 O O . PHE A 1 188 ? 0.645 -2.827 -18.791 1.00 94.31 188 PHE A O 1
ATOM 1475 N N . ASP A 1 189 ? -0.209 -4.330 -17.359 1.00 91.00 189 ASP A N 1
ATOM 1476 C CA . ASP A 1 189 ? -0.696 -5.230 -18.413 1.00 91.00 189 ASP A CA 1
ATOM 1477 C C . ASP A 1 189 ? -1.747 -4.550 -19.306 1.00 91.00 189 ASP A C 1
ATOM 1479 O O . ASP A 1 189 ? -1.719 -4.686 -20.530 1.00 91.00 189 ASP A O 1
ATOM 1483 N N . LEU A 1 190 ? -2.661 -3.777 -18.707 1.00 91.25 190 LEU A N 1
ATOM 1484 C CA . LEU A 1 190 ? -3.651 -3.000 -19.454 1.00 91.25 190 LEU A CA 1
ATOM 1485 C C . LEU A 1 190 ? -2.980 -1.959 -20.354 1.00 91.25 190 LEU A C 1
ATOM 1487 O O . LEU A 1 190 ? -3.414 -1.779 -21.488 1.00 91.25 190 LEU A O 1
ATOM 1491 N N . ILE A 1 191 ? -1.911 -1.301 -19.900 1.00 92.62 191 ILE A N 1
ATOM 1492 C CA . ILE A 1 191 ? -1.190 -0.328 -20.730 1.00 92.62 191 ILE A CA 1
ATOM 1493 C C . ILE A 1 191 ? -0.629 -0.996 -21.992 1.00 92.62 191 ILE A C 1
ATOM 1495 O O . ILE A 1 191 ? -0.740 -0.412 -23.069 1.00 92.62 191 ILE A O 1
ATOM 1499 N N . VAL A 1 192 ? -0.118 -2.229 -21.903 1.00 90.56 192 VAL A N 1
ATOM 1500 C CA . VAL A 1 192 ? 0.309 -2.987 -23.094 1.00 90.56 192 VAL A CA 1
ATOM 1501 C C . VAL A 1 192 ? -0.855 -3.212 -24.059 1.00 90.56 192 VAL A C 1
ATOM 1503 O O . VAL A 1 192 ? -0.718 -2.963 -25.256 1.00 90.56 192 VAL A O 1
ATOM 1506 N N . LEU A 1 193 ? -2.023 -3.611 -23.546 1.00 86.88 193 LEU A N 1
ATOM 1507 C CA . LEU A 1 193 ? -3.222 -3.822 -24.369 1.00 86.88 193 LEU A CA 1
ATOM 1508 C C . LEU A 1 193 ? -3.697 -2.550 -25.081 1.00 86.88 193 LEU A C 1
ATOM 1510 O O . LEU A 1 193 ? -4.262 -2.631 -26.171 1.00 86.88 193 LEU A O 1
ATOM 1514 N N . PHE A 1 194 ? -3.454 -1.380 -24.492 1.00 90.38 194 PHE A N 1
ATOM 1515 C CA . PHE A 1 194 ? -3.799 -0.082 -25.073 1.00 90.38 194 PHE A CA 1
ATOM 1516 C C . PHE A 1 194 ? -2.657 0.556 -25.882 1.00 90.38 194 PHE A C 1
ATOM 1518 O O . PHE A 1 194 ? -2.685 1.758 -26.146 1.00 90.38 194 PHE A O 1
ATOM 1525 N N . GLY A 1 195 ? -1.677 -0.240 -26.322 1.00 89.62 195 GLY A N 1
ATOM 1526 C CA . GLY A 1 195 ? -0.624 0.198 -27.244 1.00 89.62 195 GLY A CA 1
ATOM 1527 C C . GLY A 1 195 ? 0.660 0.680 -26.570 1.00 89.62 195 GLY A C 1
ATOM 1528 O O . GLY A 1 195 ? 1.512 1.270 -27.234 1.00 89.62 195 GLY A O 1
ATOM 1529 N N . GLY A 1 196 ? 0.818 0.440 -25.268 1.00 91.50 196 GLY A N 1
ATOM 1530 C CA . GLY A 1 196 ? 2.086 0.616 -24.574 1.00 91.50 196 GLY A CA 1
ATOM 1531 C C . GLY A 1 196 ? 3.157 -0.355 -25.072 1.00 91.50 196 GLY A C 1
ATOM 1532 O O . GLY A 1 196 ? 2.868 -1.455 -25.537 1.00 91.50 196 GLY A O 1
ATOM 1533 N N . GLU A 1 197 ? 4.420 0.047 -24.948 1.00 92.00 197 GLU A N 1
ATOM 1534 C CA . GLU A 1 197 ? 5.567 -0.766 -25.358 1.00 92.00 197 GLU A CA 1
ATOM 1535 C C . GLU A 1 197 ? 5.677 -2.046 -24.508 1.00 92.00 197 GLU A C 1
ATOM 1537 O O . GLU A 1 197 ? 5.926 -1.995 -23.302 1.00 92.00 197 GLU A O 1
ATOM 1542 N N . ALA A 1 198 ? 5.443 -3.202 -25.134 1.00 89.38 198 ALA A N 1
ATOM 1543 C CA . ALA A 1 198 ? 5.235 -4.460 -24.423 1.00 89.38 198 ALA A CA 1
ATOM 1544 C C . ALA A 1 198 ? 6.420 -4.862 -23.532 1.00 89.38 198 ALA A C 1
ATOM 1546 O O . ALA A 1 198 ? 6.205 -5.251 -22.386 1.00 89.38 198 ALA A O 1
ATOM 1547 N N . THR A 1 199 ? 7.662 -4.745 -24.012 1.00 90.56 199 THR A N 1
ATOM 1548 C CA . THR A 1 199 ? 8.828 -5.265 -23.280 1.00 90.56 199 THR A CA 1
ATOM 1549 C C . THR A 1 199 ? 9.080 -4.505 -21.982 1.00 90.56 199 THR A C 1
ATOM 1551 O O . THR A 1 199 ? 9.407 -5.115 -20.961 1.00 90.56 199 THR A O 1
ATOM 1554 N N . PHE A 1 200 ? 8.870 -3.190 -21.977 1.00 93.25 200 PHE A N 1
ATOM 1555 C CA . PHE A 1 200 ? 8.980 -2.355 -20.792 1.00 93.25 200 PHE A CA 1
ATOM 1556 C C . PHE A 1 200 ? 7.881 -2.647 -19.771 1.00 93.25 200 PHE A C 1
ATOM 1558 O O . PHE A 1 200 ? 8.174 -2.958 -18.615 1.00 93.25 200 PHE A O 1
ATOM 1565 N N . TRP A 1 201 ? 6.617 -2.583 -20.185 1.00 93.62 201 TRP A N 1
ATOM 1566 C CA . TRP A 1 201 ? 5.487 -2.710 -19.263 1.00 93.62 201 TRP A CA 1
ATOM 1567 C C . TRP A 1 201 ? 5.315 -4.132 -18.728 1.00 93.62 201 TRP A C 1
ATOM 1569 O O . TRP A 1 201 ? 5.048 -4.295 -17.538 1.00 93.62 201 TRP A O 1
ATOM 1579 N N . GLU A 1 202 ? 5.543 -5.166 -19.548 1.00 91.12 202 GLU A N 1
ATOM 1580 C CA . GLU A 1 202 ? 5.526 -6.558 -19.076 1.00 91.12 202 GLU A CA 1
ATOM 1581 C C . GLU A 1 202 ? 6.619 -6.801 -18.027 1.00 91.12 202 GLU A C 1
ATOM 1583 O O . GLU A 1 202 ? 6.399 -7.533 -17.056 1.00 91.12 202 GLU A O 1
ATOM 1588 N N . ARG A 1 203 ? 7.781 -6.150 -18.182 1.00 93.56 203 ARG A N 1
ATOM 1589 C CA . ARG A 1 203 ? 8.885 -6.233 -17.224 1.00 93.56 203 ARG A CA 1
ATOM 1590 C C . ARG A 1 203 ? 8.566 -5.519 -15.913 1.00 93.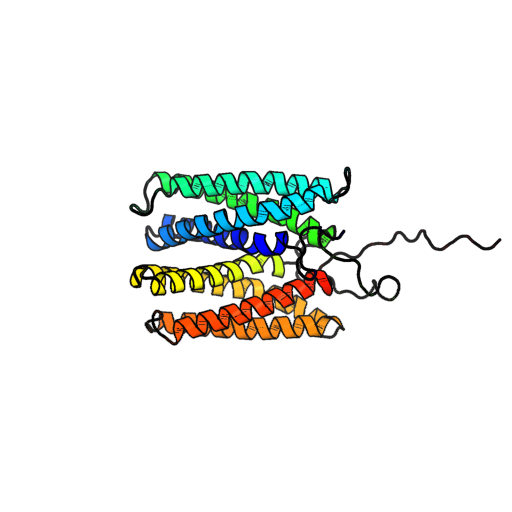56 203 ARG A C 1
ATOM 1592 O O . ARG A 1 203 ? 8.850 -6.075 -14.853 1.00 93.56 203 ARG A O 1
ATOM 1599 N N . LEU A 1 204 ? 7.954 -4.334 -15.959 1.00 95.94 204 LEU A N 1
ATOM 1600 C CA . LEU A 1 204 ? 7.479 -3.654 -14.749 1.00 95.94 204 LEU A CA 1
ATOM 1601 C C . LEU A 1 204 ? 6.416 -4.488 -14.027 1.00 95.94 204 LEU A C 1
ATOM 1603 O O . LEU A 1 204 ? 6.533 -4.723 -12.828 1.00 95.94 204 LEU A O 1
ATOM 1607 N N . ALA A 1 205 ? 5.435 -5.015 -14.762 1.00 94.69 205 ALA A N 1
ATOM 1608 C CA . ALA A 1 205 ? 4.396 -5.880 -14.212 1.00 94.69 205 ALA A CA 1
ATOM 1609 C C . ALA A 1 205 ? 4.974 -7.141 -13.549 1.00 94.69 205 ALA A C 1
ATOM 1611 O O . ALA A 1 205 ? 4.517 -7.542 -12.480 1.00 94.69 205 ALA A O 1
ATOM 1612 N N . PHE A 1 206 ? 6.014 -7.744 -14.134 1.00 94.75 206 PHE A N 1
ATOM 1613 C CA . PHE A 1 206 ? 6.711 -8.883 -13.536 1.00 94.75 206 PHE A CA 1
ATOM 1614 C C . PHE A 1 206 ? 7.366 -8.545 -12.186 1.00 94.75 206 PHE A C 1
ATOM 1616 O O . PHE A 1 206 ? 7.207 -9.300 -11.220 1.00 94.75 206 PHE A O 1
ATOM 1623 N N . TYR A 1 207 ? 8.087 -7.423 -12.089 1.00 97.19 207 TYR A N 1
ATOM 1624 C CA . TYR A 1 207 ? 8.696 -7.010 -10.819 1.00 97.19 207 TYR A CA 1
ATOM 1625 C C . TYR A 1 207 ? 7.642 -6.635 -9.777 1.00 97.19 207 TYR A C 1
ATOM 1627 O O . TYR A 1 207 ? 7.776 -7.009 -8.612 1.00 97.19 207 TYR A O 1
ATOM 1635 N N . GLU A 1 208 ? 6.553 -6.000 -10.199 1.00 97.38 208 GLU A N 1
ATOM 1636 C CA . GLU A 1 208 ? 5.442 -5.652 -9.320 1.00 97.38 208 GLU A CA 1
ATOM 1637 C C . GLU A 1 208 ? 4.742 -6.904 -8.753 1.00 97.38 208 GLU A C 1
ATOM 1639 O O . GLU A 1 208 ? 4.497 -6.998 -7.548 1.00 97.38 208 GLU A O 1
ATOM 1644 N N . LEU A 1 209 ? 4.513 -7.931 -9.584 1.00 95.62 209 LEU A N 1
ATOM 1645 C CA . LEU A 1 209 ? 4.023 -9.244 -9.138 1.00 95.62 209 LEU A CA 1
ATOM 1646 C C . LEU A 1 209 ? 4.998 -9.933 -8.182 1.00 95.62 209 LEU A C 1
ATOM 1648 O O . LEU A 1 209 ? 4.570 -10.557 -7.211 1.00 95.62 209 LEU A O 1
ATOM 1652 N N . SER A 1 210 ? 6.300 -9.810 -8.436 1.00 97.44 210 SER A N 1
ATOM 1653 C CA . SER A 1 210 ? 7.339 -10.380 -7.574 1.00 97.44 210 SER A CA 1
ATOM 1654 C C . SER A 1 210 ? 7.325 -9.732 -6.187 1.00 97.44 210 SER A C 1
ATOM 1656 O O . SER A 1 210 ? 7.348 -10.431 -5.174 1.00 97.44 210 SER A O 1
ATOM 1658 N N . LEU A 1 211 ? 7.216 -8.402 -6.118 1.00 98.06 211 LEU A N 1
ATOM 1659 C CA . LEU A 1 211 ? 7.054 -7.688 -4.852 1.00 98.06 211 LEU A CA 1
ATOM 1660 C C . LEU A 1 211 ? 5.714 -8.035 -4.181 1.00 98.06 211 LEU A C 1
ATOM 1662 O O . LEU A 1 211 ? 5.664 -8.206 -2.962 1.00 98.06 211 LEU A O 1
ATOM 1666 N N . SER A 1 212 ? 4.636 -8.195 -4.959 1.00 98.19 212 SER A N 1
ATOM 1667 C CA . SER A 1 212 ? 3.332 -8.615 -4.437 1.00 98.19 212 SER A CA 1
ATOM 1668 C C . SER A 1 212 ? 3.407 -10.003 -3.797 1.00 98.19 212 SER A C 1
ATOM 1670 O O . SER A 1 212 ? 2.910 -10.179 -2.686 1.00 98.19 212 SER A O 1
ATOM 1672 N N . PHE A 1 213 ? 4.100 -10.964 -4.420 1.00 98.00 213 PHE A N 1
ATOM 1673 C CA . PHE A 1 213 ? 4.341 -12.295 -3.852 1.00 98.00 213 PHE A CA 1
ATOM 1674 C C . PHE A 1 213 ? 4.999 -12.212 -2.468 1.00 98.00 213 PHE A C 1
ATOM 1676 O O . PHE A 1 213 ? 4.528 -12.841 -1.516 1.00 98.00 213 PHE A O 1
ATOM 1683 N N . VAL A 1 214 ? 6.045 -11.389 -2.333 1.00 97.69 214 VAL A N 1
ATOM 1684 C CA . VAL A 1 214 ? 6.711 -11.144 -1.043 1.00 97.69 214 VAL A CA 1
ATOM 1685 C C . VAL A 1 214 ? 5.735 -10.521 -0.041 1.00 97.69 214 VAL A C 1
ATOM 1687 O O . VAL A 1 214 ? 5.647 -10.976 1.099 1.00 97.69 214 VAL A O 1
ATOM 1690 N N . GLY A 1 215 ? 4.943 -9.534 -0.466 1.00 97.75 215 GLY A N 1
ATOM 1691 C CA . GLY A 1 215 ? 3.903 -8.918 0.359 1.00 97.75 215 GLY A CA 1
ATOM 1692 C C . GLY A 1 215 ? 2.848 -9.913 0.854 1.00 97.75 215 GLY A C 1
ATOM 1693 O O . GLY A 1 215 ? 2.464 -9.869 2.025 1.00 97.75 215 GLY A O 1
ATOM 1694 N N . VAL A 1 216 ? 2.408 -10.846 0.001 1.00 97.44 216 VAL A N 1
ATOM 1695 C CA . VAL A 1 216 ? 1.458 -11.902 0.378 1.00 97.44 216 VAL A CA 1
ATOM 1696 C C . VAL A 1 216 ? 2.088 -12.820 1.414 1.00 97.44 216 VAL A C 1
ATOM 1698 O O . VAL A 1 216 ? 1.450 -13.102 2.425 1.00 97.44 216 VAL A O 1
ATOM 1701 N N . ALA A 1 217 ? 3.339 -13.243 1.212 1.00 95.38 217 ALA A N 1
ATOM 1702 C CA . ALA A 1 217 ? 4.044 -14.091 2.169 1.00 95.38 217 ALA A CA 1
ATOM 1703 C C . ALA A 1 217 ? 4.133 -13.429 3.557 1.00 95.38 217 ALA A C 1
ATOM 1705 O O . ALA A 1 217 ? 3.872 -14.083 4.566 1.00 95.38 217 ALA A O 1
ATOM 1706 N N . LEU A 1 218 ? 4.418 -12.124 3.615 1.00 95.94 218 LEU A N 1
ATOM 1707 C CA . LEU A 1 218 ? 4.460 -11.365 4.870 1.00 95.94 218 LEU A CA 1
ATOM 1708 C C . LEU A 1 218 ? 3.081 -11.262 5.541 1.00 95.94 218 LEU A C 1
ATOM 1710 O O . LEU A 1 218 ? 2.973 -11.446 6.753 1.00 95.94 218 LEU A O 1
ATOM 1714 N N . ALA A 1 219 ? 2.021 -10.987 4.776 1.00 96.62 219 ALA A N 1
ATOM 1715 C CA . ALA A 1 219 ? 0.666 -10.838 5.310 1.00 96.62 219 ALA A CA 1
ATOM 1716 C C . ALA A 1 219 ? 0.003 -12.179 5.683 1.00 96.62 219 ALA A C 1
ATOM 1718 O O . ALA A 1 219 ? -0.877 -12.210 6.549 1.00 96.62 219 ALA A O 1
ATOM 1719 N N . PHE A 1 220 ? 0.415 -13.279 5.047 1.00 95.00 220 PHE A N 1
ATOM 1720 C CA . PHE A 1 220 ? -0.173 -14.608 5.205 1.00 95.00 220 PHE A CA 1
ATOM 1721 C C . PHE A 1 220 ? -0.058 -15.131 6.637 1.00 95.00 220 PHE A C 1
ATOM 1723 O O . PHE A 1 220 ? -1.063 -15.521 7.224 1.00 95.00 220 PHE A O 1
ATOM 1730 N N . PHE A 1 221 ? 1.141 -15.110 7.223 1.00 93.62 221 PHE A N 1
ATOM 1731 C CA . PHE A 1 221 ? 1.376 -15.696 8.546 1.00 93.62 221 PHE A CA 1
ATOM 1732 C C . PHE A 1 221 ? 0.526 -15.073 9.664 1.00 93.62 221 PHE A C 1
ATOM 1734 O O . PHE A 1 221 ? -0.207 -15.820 10.315 1.00 93.62 221 PHE A O 1
ATOM 1741 N N . PRO A 1 222 ? 0.544 -13.742 9.892 1.00 94.75 222 PRO A N 1
ATOM 1742 C CA . PRO A 1 222 ? -0.321 -13.142 10.906 1.00 94.75 222 PRO A CA 1
ATOM 1743 C C . PRO A 1 222 ? -1.808 -13.340 10.578 1.00 94.75 222 PRO A C 1
ATOM 1745 O O . PRO A 1 222 ? -2.604 -13.564 11.487 1.00 94.75 222 PRO A O 1
ATOM 1748 N N . GLY A 1 223 ? -2.181 -13.333 9.291 1.00 93.50 223 GLY A N 1
ATOM 1749 C CA . GLY A 1 223 ? -3.560 -13.570 8.862 1.00 93.50 223 GLY A CA 1
ATOM 1750 C C . GLY A 1 223 ? -4.047 -14.980 9.191 1.00 93.50 223 GLY A C 1
ATOM 1751 O O . GLY A 1 223 ? -5.169 -15.151 9.658 1.00 93.50 223 GLY A O 1
ATOM 1752 N N . MET A 1 224 ? -3.194 -15.990 9.012 1.00 94.00 224 MET A N 1
ATOM 1753 C CA . MET A 1 224 ? -3.522 -17.374 9.342 1.00 94.00 224 MET A CA 1
ATOM 1754 C C . MET A 1 224 ? -3.600 -17.623 10.842 1.00 94.00 224 MET A C 1
ATOM 1756 O O . MET A 1 224 ? -4.499 -18.343 11.277 1.00 94.00 224 MET A O 1
ATOM 1760 N N . VAL A 1 225 ? -2.704 -17.014 11.628 1.00 93.00 225 VAL A N 1
ATOM 1761 C CA . VAL A 1 225 ? -2.789 -17.048 13.095 1.00 93.00 225 VAL A CA 1
ATOM 1762 C C . VAL A 1 225 ? -4.167 -16.558 13.531 1.00 93.00 225 VAL A C 1
ATOM 1764 O O . VAL A 1 225 ? -4.898 -17.296 14.189 1.00 93.00 225 VAL A O 1
ATOM 1767 N N . ASP A 1 226 ? -4.572 -15.371 13.083 1.00 90.50 226 ASP A N 1
ATOM 1768 C CA . ASP A 1 226 ? -5.887 -14.826 13.418 1.00 90.50 226 ASP A CA 1
ATOM 1769 C C . ASP A 1 226 ? -7.033 -15.698 12.870 1.00 90.50 226 ASP A C 1
ATOM 1771 O O . ASP A 1 226 ? -8.006 -15.958 13.580 1.00 90.50 226 ASP A O 1
ATOM 1775 N N . ALA A 1 227 ? -6.917 -16.225 11.647 1.00 91.19 227 ALA A N 1
ATOM 1776 C CA . ALA A 1 227 ? -7.951 -17.064 11.047 1.00 91.19 227 ALA A CA 1
ATOM 1777 C C . ALA A 1 227 ? -8.229 -18.329 11.871 1.00 91.19 227 ALA A C 1
ATOM 1779 O O . ALA A 1 227 ? -9.389 -18.616 12.177 1.00 91.19 227 ALA A O 1
ATOM 1780 N N . PHE A 1 228 ? -7.197 -19.064 12.294 1.00 91.88 228 PHE A N 1
ATOM 1781 C CA . PHE A 1 228 ? -7.375 -20.289 13.082 1.00 91.88 228 PHE A CA 1
ATOM 1782 C C . PHE A 1 228 ? -8.068 -20.040 14.428 1.00 91.88 228 PHE A C 1
ATOM 1784 O O . PHE A 1 228 ? -8.865 -20.872 14.876 1.00 91.88 228 PHE A O 1
ATOM 1791 N N . HIS A 1 229 ? -7.845 -18.873 15.036 1.00 87.56 229 HIS A N 1
ATOM 1792 C CA . HIS A 1 229 ? -8.524 -18.475 16.268 1.00 87.56 229 HIS A CA 1
ATOM 1793 C C . HIS A 1 229 ? -10.015 -18.156 16.074 1.00 87.56 229 HIS A C 1
ATOM 1795 O O . HIS A 1 229 ? -10.803 -18.323 17.011 1.00 87.56 229 HIS A O 1
ATOM 1801 N N . VAL A 1 230 ? -10.424 -17.715 14.880 1.00 87.44 230 VAL A N 1
ATOM 1802 C CA . VAL A 1 230 ? -11.797 -17.252 14.612 1.00 87.44 230 VAL A CA 1
ATOM 1803 C C . VAL A 1 230 ? -12.654 -18.274 13.862 1.00 87.44 230 VAL A C 1
ATOM 1805 O O . VAL A 1 230 ? -13.871 -18.270 14.036 1.00 87.44 230 VAL A O 1
ATOM 1808 N N . LEU A 1 231 ? -12.062 -19.187 13.082 1.00 88.38 231 LEU A N 1
ATOM 1809 C CA . LEU A 1 231 ? -12.791 -20.129 12.213 1.00 88.38 231 LEU A CA 1
ATOM 1810 C C . LEU A 1 231 ? -13.849 -20.979 12.940 1.00 88.38 231 LEU A C 1
ATOM 1812 O O . LEU A 1 231 ? -14.866 -21.326 12.347 1.00 88.38 231 LEU A O 1
ATOM 1816 N N . HIS A 1 232 ? -13.645 -21.265 14.226 1.00 85.81 232 HIS A N 1
ATOM 1817 C CA . HIS A 1 232 ? -14.559 -22.058 15.056 1.00 85.81 232 HIS A CA 1
ATOM 1818 C C . HIS A 1 232 ? -15.717 -21.245 15.673 1.00 85.81 232 HIS A C 1
ATOM 1820 O O . HIS A 1 232 ? -16.569 -21.806 16.359 1.00 85.81 232 HIS A O 1
ATOM 1826 N N . ARG A 1 233 ? -15.747 -19.920 15.480 1.00 84.25 233 ARG A N 1
ATOM 1827 C CA . ARG A 1 233 ? -16.746 -18.997 16.049 1.00 84.25 233 ARG A CA 1
ATOM 1828 C C . ARG A 1 233 ? -17.822 -18.629 15.016 1.00 84.25 233 ARG A C 1
ATOM 1830 O O . ARG A 1 233 ? -17.622 -18.873 13.828 1.00 84.25 233 ARG A O 1
ATOM 1837 N N . PRO A 1 234 ? -18.935 -17.974 15.410 1.00 83.19 234 PRO A N 1
ATOM 1838 C CA . PRO A 1 234 ? -19.955 -17.510 14.460 1.00 83.19 234 PRO A CA 1
ATOM 1839 C C . PRO A 1 234 ? -19.399 -16.645 13.311 1.00 83.19 234 PRO A C 1
ATOM 1841 O O . PRO A 1 234 ? -19.774 -16.849 12.155 1.00 83.19 234 PRO A O 1
ATOM 1844 N N . ALA A 1 235 ? -18.430 -15.766 13.607 1.00 82.44 235 ALA A N 1
ATOM 1845 C CA . ALA A 1 235 ? -17.707 -14.949 12.621 1.00 82.44 235 ALA A CA 1
ATOM 1846 C C . ALA A 1 235 ? -16.817 -15.769 11.656 1.00 82.44 235 ALA A C 1
ATOM 1848 O O . ALA A 1 235 ? -16.399 -15.281 10.603 1.00 82.44 235 ALA A O 1
ATOM 1849 N N . GLY A 1 236 ? -16.547 -17.039 11.974 1.00 87.50 236 GLY A N 1
ATOM 1850 C CA . GLY A 1 236 ? -15.672 -17.930 11.215 1.00 87.50 236 GLY A CA 1
ATOM 1851 C C . GLY A 1 236 ? -16.130 -18.188 9.779 1.00 87.50 236 GLY A C 1
ATOM 1852 O O . GLY A 1 236 ? -15.299 -18.453 8.916 1.00 87.50 236 GLY A O 1
ATOM 1853 N N . ARG A 1 237 ? -17.428 -18.039 9.469 1.00 91.19 237 ARG A N 1
ATOM 1854 C CA . ARG A 1 237 ? -17.934 -18.170 8.087 1.00 91.19 237 ARG A CA 1
ATOM 1855 C C . ARG A 1 237 ? -17.399 -17.073 7.164 1.00 91.19 237 ARG A C 1
ATOM 1857 O O . ARG A 1 237 ? -17.020 -17.370 6.032 1.00 91.19 237 ARG A O 1
ATOM 1864 N N . THR A 1 238 ? -17.374 -15.826 7.631 1.00 92.00 238 THR A N 1
ATOM 1865 C CA . THR A 1 238 ? -16.861 -14.681 6.860 1.00 92.00 238 THR A CA 1
ATOM 1866 C C . THR A 1 238 ? -15.346 -14.804 6.685 1.00 92.00 238 THR A C 1
ATOM 1868 O O . THR A 1 238 ? -14.846 -14.685 5.565 1.00 92.00 238 THR A O 1
ATOM 1871 N N . VAL A 1 239 ? -14.638 -15.203 7.749 1.00 93.50 239 VAL A N 1
ATOM 1872 C CA . VAL A 1 239 ? -13.200 -15.514 7.709 1.00 93.50 239 VAL A CA 1
ATOM 1873 C C . VAL A 1 239 ? -12.896 -16.644 6.725 1.00 93.50 239 VAL A C 1
ATOM 1875 O O . VAL A 1 239 ? -12.012 -16.498 5.890 1.00 93.50 239 VAL A O 1
ATOM 1878 N N . GLY A 1 240 ? -13.650 -17.745 6.752 1.00 95.50 240 GLY A N 1
ATOM 1879 C CA . GLY A 1 240 ? -13.456 -18.868 5.833 1.00 95.50 240 GLY A CA 1
ATOM 1880 C C . GLY A 1 240 ? -13.630 -18.469 4.366 1.00 95.50 240 GLY A C 1
ATOM 1881 O O . GLY A 1 240 ? -12.811 -18.837 3.528 1.00 95.50 240 GLY A O 1
ATOM 1882 N N . ARG A 1 241 ? -14.644 -17.651 4.048 1.00 96.50 241 ARG A N 1
ATOM 1883 C CA . ARG A 1 241 ? -14.835 -17.102 2.692 1.00 96.50 241 ARG A CA 1
ATOM 1884 C C . ARG A 1 241 ? -13.678 -16.204 2.263 1.00 96.50 241 ARG A C 1
ATOM 1886 O O . ARG A 1 241 ? -13.233 -16.308 1.122 1.00 96.50 241 ARG A O 1
ATOM 1893 N N . HIS A 1 242 ? -13.188 -15.356 3.168 1.00 96.44 242 HIS A N 1
ATOM 1894 C CA . HIS A 1 242 ? -12.001 -14.540 2.931 1.00 96.44 242 HIS A CA 1
ATOM 1895 C C . HIS A 1 242 ? -10.777 -15.419 2.634 1.00 96.44 242 HIS A C 1
ATOM 1897 O O . HIS A 1 242 ? -10.138 -15.225 1.605 1.00 96.44 242 HIS A O 1
ATOM 1903 N N . VAL A 1 243 ? -10.500 -16.427 3.469 1.00 96.62 243 VAL A N 1
ATOM 1904 C CA . VAL A 1 243 ? -9.372 -17.355 3.285 1.00 96.62 243 VAL A CA 1
ATOM 1905 C C . VAL A 1 243 ? -9.460 -18.064 1.934 1.00 96.62 243 VAL A C 1
ATOM 1907 O O . VAL A 1 243 ? -8.492 -18.033 1.184 1.00 96.62 243 VAL A O 1
ATOM 1910 N N . ILE A 1 244 ? -10.622 -18.617 1.569 1.00 97.44 244 ILE A N 1
ATOM 1911 C CA . ILE A 1 244 ? -10.819 -19.286 0.270 1.00 97.44 244 ILE A CA 1
ATOM 1912 C C . ILE A 1 244 ? -10.538 -18.325 -0.893 1.00 97.44 244 ILE A C 1
ATOM 1914 O O . ILE A 1 244 ? -9.788 -18.669 -1.806 1.00 97.44 244 ILE A O 1
ATOM 1918 N N . ALA A 1 245 ? -11.100 -17.113 -0.859 1.00 98.06 245 ALA A N 1
ATOM 1919 C CA . ALA A 1 245 ? -10.869 -16.115 -1.902 1.00 98.06 245 ALA A CA 1
ATOM 1920 C C . ALA A 1 245 ? -9.384 -15.725 -2.004 1.00 98.06 245 ALA A C 1
ATOM 1922 O O . ALA A 1 245 ? -8.856 -15.612 -3.107 1.00 98.06 245 ALA A O 1
ATOM 1923 N N . MET A 1 246 ? -8.690 -15.575 -0.872 1.00 97.56 246 MET A N 1
ATOM 1924 C CA . MET A 1 246 ? -7.263 -15.240 -0.842 1.00 97.56 246 MET A CA 1
ATOM 1925 C C . MET A 1 246 ? -6.372 -16.399 -1.301 1.00 97.56 246 MET A C 1
ATOM 1927 O O . MET A 1 246 ? -5.367 -16.155 -1.963 1.00 97.56 246 MET A O 1
ATOM 1931 N N . THR A 1 247 ? -6.752 -17.655 -1.050 1.00 97.19 247 THR A N 1
ATOM 1932 C CA . THR A 1 247 ? -6.067 -18.830 -1.615 1.00 97.19 247 THR A CA 1
ATOM 1933 C C . THR A 1 247 ? -6.214 -18.890 -3.136 1.00 97.19 247 THR A C 1
ATOM 1935 O O . THR A 1 247 ? -5.236 -19.148 -3.841 1.00 97.19 247 THR A O 1
ATOM 1938 N N . LEU A 1 248 ? -7.411 -18.617 -3.664 1.00 98.00 248 LEU A N 1
ATOM 1939 C CA . LEU A 1 248 ? -7.650 -18.559 -5.110 1.00 98.00 248 LEU A CA 1
ATOM 1940 C C . LEU A 1 248 ? -6.876 -17.403 -5.756 1.00 98.00 248 LEU A C 1
ATOM 1942 O O . LEU A 1 248 ? -6.199 -17.611 -6.761 1.00 98.00 248 LEU A O 1
ATOM 1946 N N . PHE A 1 249 ? -6.894 -16.218 -5.141 1.00 98.19 249 PHE A N 1
ATOM 1947 C CA . PHE A 1 249 ? -6.070 -15.081 -5.553 1.00 98.19 249 PHE A CA 1
ATOM 1948 C C . PHE A 1 249 ? -4.577 -15.435 -5.581 1.00 98.19 249 PHE A C 1
ATOM 1950 O O . PHE A 1 249 ? -3.925 -15.248 -6.606 1.00 98.19 249 PHE A O 1
ATOM 1957 N N . PHE A 1 250 ? -4.042 -15.991 -4.490 1.00 97.50 250 PHE A N 1
ATOM 1958 C CA . PHE A 1 250 ? -2.633 -16.372 -4.400 1.00 97.50 250 PHE A CA 1
ATOM 1959 C C . PHE A 1 250 ? -2.251 -17.394 -5.476 1.00 97.50 250 PHE A C 1
ATOM 1961 O O . PHE A 1 250 ? -1.192 -17.279 -6.087 1.00 97.50 250 PHE A O 1
ATOM 1968 N N . SER A 1 251 ? -3.142 -18.343 -5.772 1.00 96.44 251 SER A N 1
ATOM 1969 C CA . SER A 1 251 ? -2.941 -19.311 -6.854 1.00 96.44 251 SER A CA 1
ATOM 1970 C C . SER A 1 251 ? -2.817 -18.613 -8.213 1.00 96.44 251 SER A C 1
ATOM 1972 O O . SER A 1 251 ? -1.903 -18.920 -8.973 1.00 96.44 251 SER A O 1
ATOM 1974 N N . MET A 1 252 ? -3.687 -17.637 -8.508 1.00 96.19 252 MET A N 1
ATOM 1975 C CA . MET A 1 252 ? -3.611 -16.851 -9.749 1.00 96.19 252 MET A CA 1
ATOM 1976 C C . MET A 1 252 ? -2.333 -16.013 -9.821 1.00 96.19 252 MET A C 1
ATOM 1978 O O . MET A 1 252 ? -1.697 -15.957 -10.871 1.00 96.19 252 MET A O 1
ATOM 1982 N N . LEU A 1 253 ? -1.921 -15.407 -8.705 1.00 95.62 253 LEU A N 1
ATOM 1983 C CA . LEU A 1 253 ? -0.668 -14.661 -8.608 1.00 95.62 253 LEU A CA 1
ATOM 1984 C C . LEU A 1 253 ? 0.535 -15.560 -8.925 1.00 95.62 253 LEU A C 1
ATOM 1986 O O . LEU A 1 253 ? 1.365 -15.189 -9.751 1.00 95.62 253 LEU A O 1
ATOM 1990 N N . VAL A 1 254 ? 0.613 -16.753 -8.326 1.00 95.88 254 VAL A N 1
ATOM 1991 C CA . VAL A 1 254 ? 1.710 -17.706 -8.568 1.00 95.88 254 VAL A CA 1
ATOM 1992 C C . VAL A 1 254 ? 1.707 -18.201 -10.012 1.00 95.88 254 VAL A C 1
ATOM 1994 O O . VAL A 1 254 ? 2.760 -18.218 -10.643 1.00 95.88 254 VAL A O 1
ATOM 1997 N N . ILE A 1 255 ? 0.541 -18.554 -10.563 1.00 93.62 255 ILE A N 1
ATOM 1998 C CA . ILE A 1 255 ? 0.420 -18.976 -11.968 1.00 93.62 255 ILE A CA 1
ATOM 1999 C C . ILE A 1 255 ? 0.894 -17.857 -12.902 1.00 93.62 255 ILE A C 1
ATOM 2001 O O . ILE A 1 255 ? 1.679 -18.120 -13.812 1.00 93.62 255 ILE A O 1
ATOM 2005 N N . SER A 1 256 ? 0.468 -16.614 -12.657 1.00 92.56 256 SER A N 1
ATOM 2006 C CA . SER A 1 256 ? 0.889 -15.442 -13.434 1.00 92.56 256 SER A CA 1
ATOM 2007 C C . SER A 1 256 ? 2.405 -15.235 -13.361 1.00 92.56 256 SER A C 1
ATOM 2009 O O . SER A 1 256 ? 3.066 -15.089 -14.390 1.00 92.56 256 SER A O 1
ATOM 2011 N N . LEU A 1 257 ? 2.981 -15.303 -12.158 1.00 92.75 257 LEU A N 1
ATOM 2012 C CA . LEU A 1 257 ? 4.413 -15.112 -11.940 1.00 92.75 257 LEU A CA 1
ATOM 2013 C C . LEU A 1 257 ? 5.257 -16.205 -12.618 1.00 92.75 257 LEU A C 1
ATOM 2015 O O . LEU A 1 257 ? 6.232 -15.891 -13.300 1.00 92.75 257 LEU A O 1
ATOM 2019 N N . VAL A 1 258 ? 4.863 -17.476 -12.488 1.00 93.00 258 VAL A N 1
ATOM 2020 C CA . VAL A 1 258 ? 5.550 -18.616 -13.120 1.00 93.00 258 VAL A CA 1
ATOM 2021 C C . VAL A 1 258 ? 5.438 -18.558 -14.643 1.00 93.00 258 VAL A C 1
ATOM 2023 O O . VAL A 1 258 ? 6.426 -18.807 -15.336 1.00 93.00 258 VAL A O 1
ATOM 2026 N N . ALA A 1 259 ? 4.269 -18.195 -15.177 1.00 89.12 259 ALA A N 1
ATOM 2027 C CA . ALA A 1 259 ? 4.073 -18.048 -16.616 1.00 89.12 259 ALA A CA 1
ATOM 2028 C C . ALA A 1 259 ? 5.026 -16.995 -17.206 1.00 89.12 259 ALA A C 1
ATOM 2030 O O . ALA A 1 259 ? 5.720 -17.277 -18.184 1.00 89.12 259 ALA A O 1
ATOM 2031 N N . ARG A 1 260 ? 5.132 -15.824 -16.563 1.00 88.62 260 ARG A N 1
ATOM 2032 C CA . ARG A 1 260 ? 6.062 -14.761 -16.980 1.00 88.62 260 ARG A CA 1
ATOM 2033 C C . ARG A 1 260 ? 7.522 -15.178 -16.844 1.00 88.62 260 ARG A C 1
ATOM 2035 O O . ARG A 1 260 ? 8.304 -14.951 -17.760 1.00 88.62 260 ARG A O 1
ATOM 2042 N N . ALA A 1 261 ? 7.881 -15.836 -15.742 1.00 90.62 261 ALA A N 1
ATOM 2043 C CA . ALA A 1 261 ? 9.236 -16.348 -15.536 1.00 90.62 261 ALA A CA 1
ATOM 2044 C C . ALA A 1 261 ? 9.638 -17.401 -16.586 1.00 90.62 261 ALA A C 1
ATOM 2046 O O . ALA A 1 261 ? 10.817 -17.538 -16.898 1.00 90.62 261 ALA A O 1
ATOM 2047 N N . SER A 1 262 ? 8.663 -18.114 -17.157 1.00 89.50 262 SER A N 1
ATOM 2048 C CA . SER A 1 262 ? 8.870 -19.114 -18.213 1.00 89.50 262 SER A CA 1
ATOM 2049 C C . SER A 1 262 ? 8.932 -18.514 -19.625 1.00 89.50 262 SER A C 1
ATOM 2051 O O . SER A 1 262 ? 9.041 -19.258 -20.597 1.00 89.50 262 SER A O 1
ATOM 2053 N N . GLY A 1 263 ? 8.836 -17.186 -19.760 1.00 83.12 263 GLY A N 1
ATOM 2054 C CA . GLY A 1 263 ? 8.863 -16.498 -21.051 1.00 83.12 263 GLY A CA 1
ATOM 2055 C C . GLY A 1 263 ? 7.567 -16.616 -21.858 1.00 83.12 263 GLY A C 1
ATOM 2056 O O . GLY A 1 263 ? 7.585 -16.363 -23.062 1.00 83.12 263 GLY A O 1
ATOM 2057 N N . LEU A 1 264 ? 6.445 -17.001 -21.233 1.00 78.00 264 LEU A N 1
ATOM 2058 C CA . LEU A 1 264 ? 5.153 -17.003 -21.917 1.00 78.00 264 LEU A CA 1
ATOM 2059 C C . LEU A 1 264 ? 4.698 -15.550 -22.149 1.00 78.00 264 LEU A C 1
ATOM 2061 O O . LEU A 1 264 ? 4.542 -14.816 -21.168 1.00 78.00 264 LEU A O 1
ATOM 2065 N N . PRO A 1 265 ? 4.461 -15.126 -23.408 1.00 64.19 265 PRO A N 1
ATOM 2066 C CA . PRO A 1 265 ? 4.028 -13.766 -23.707 1.00 64.19 265 PRO A CA 1
ATOM 2067 C C . PRO A 1 265 ? 2.667 -13.498 -23.060 1.00 64.19 265 PRO A C 1
ATOM 2069 O O . PRO A 1 265 ? 1.712 -14.264 -23.225 1.00 64.19 265 PRO A O 1
ATOM 2072 N N . PHE A 1 266 ? 2.588 -12.420 -22.283 1.00 66.88 266 PHE A N 1
ATOM 2073 C CA . PHE A 1 266 ? 1.443 -12.150 -21.413 1.00 66.88 266 PHE A CA 1
ATOM 2074 C C . PHE A 1 266 ? 0.346 -11.346 -22.124 1.00 66.88 266 PHE A C 1
ATOM 2076 O O . PHE A 1 266 ? -0.846 -11.548 -21.874 1.00 66.88 266 PHE A O 1
ATOM 2083 N N . SER A 1 267 ? 0.763 -10.472 -23.041 1.00 60.19 267 SER A N 1
ATOM 2084 C CA . SER A 1 267 ? -0.026 -9.399 -23.652 1.00 60.19 267 SER A CA 1
ATOM 2085 C C . SER A 1 267 ? -1.181 -9.806 -24.576 1.00 60.19 267 SER A C 1
ATOM 2087 O O . SER A 1 267 ? -1.937 -8.930 -24.974 1.00 60.19 267 SER A O 1
ATOM 2089 N N . TRP A 1 268 ? -1.391 -11.091 -24.894 1.00 56.59 268 TRP A N 1
ATOM 2090 C CA . TRP A 1 268 ? -2.421 -11.484 -25.877 1.00 56.59 268 TRP A CA 1
ATOM 2091 C C . TRP A 1 268 ? -3.214 -12.764 -25.544 1.00 56.59 268 TRP A C 1
ATOM 2093 O O . TRP A 1 268 ? -3.787 -13.382 -26.440 1.00 56.59 268 TRP A O 1
ATOM 2103 N N . GLY A 1 269 ? -3.292 -13.193 -24.274 1.00 70.12 269 GLY A N 1
ATOM 2104 C CA . GLY A 1 269 ? -4.079 -14.391 -23.939 1.00 70.12 269 GLY A CA 1
ATOM 2105 C C . GLY A 1 269 ? -4.140 -14.790 -22.464 1.00 70.12 269 GLY A C 1
ATOM 2106 O O . GLY A 1 269 ? -4.648 -14.056 -21.619 1.00 70.12 269 GLY A O 1
ATOM 2107 N N . PHE A 1 270 ? -3.672 -16.010 -22.174 1.00 72.12 270 PHE A N 1
ATOM 2108 C CA . PHE A 1 270 ? -3.834 -16.712 -20.893 1.00 72.12 270 PHE A CA 1
ATOM 2109 C C . PHE A 1 270 ? -3.362 -15.902 -19.682 1.00 72.12 270 PHE A C 1
ATOM 2111 O O . PHE A 1 270 ? -4.066 -15.842 -18.679 1.00 72.12 270 PHE A O 1
ATOM 2118 N N . GLY A 1 271 ? -2.206 -15.246 -19.792 1.00 72.81 271 GLY A N 1
ATOM 2119 C CA . GLY A 1 271 ? -1.650 -14.435 -18.716 1.00 72.81 271 GLY A CA 1
ATOM 2120 C C . GLY A 1 271 ? -2.618 -13.348 -18.255 1.00 72.81 271 GLY A C 1
ATOM 2121 O O . GLY A 1 271 ? -3.013 -13.321 -17.088 1.00 72.81 271 GLY A O 1
ATOM 2122 N N . PHE A 1 272 ? -3.059 -12.493 -19.178 1.00 76.44 272 PHE A N 1
ATOM 2123 C CA . PHE A 1 272 ? -3.996 -11.414 -18.872 1.00 76.44 272 PHE A CA 1
ATOM 2124 C C . PHE A 1 272 ? -5.282 -11.922 -18.210 1.00 76.44 272 PHE A C 1
ATOM 2126 O O . PHE A 1 272 ? -5.718 -11.372 -17.199 1.00 76.44 272 PHE A O 1
ATOM 2133 N N . VAL A 1 273 ? -5.843 -13.026 -18.715 1.00 85.56 273 VAL A N 1
ATOM 2134 C CA . VAL A 1 273 ? -7.027 -13.661 -18.116 1.00 85.56 273 VAL A CA 1
ATOM 2135 C C . VAL A 1 273 ? -6.747 -14.113 -16.681 1.00 85.56 273 VAL A C 1
ATOM 2137 O O . VAL A 1 273 ? -7.560 -13.850 -15.798 1.00 85.56 273 VAL A O 1
ATOM 2140 N N . VAL A 1 274 ? -5.594 -14.735 -16.418 1.00 88.75 274 VAL A N 1
ATOM 2141 C CA . VAL A 1 274 ? -5.187 -15.136 -15.061 1.00 88.75 274 VAL A CA 1
ATOM 2142 C C . VAL A 1 274 ? -5.068 -13.921 -14.137 1.00 88.75 274 VAL A C 1
ATOM 2144 O O . VAL A 1 274 ? -5.587 -13.961 -13.022 1.00 88.75 274 VAL A O 1
ATOM 2147 N N . SER A 1 275 ? -4.458 -12.823 -14.593 1.00 86.69 275 SER A N 1
ATOM 2148 C CA . SER A 1 275 ? -4.372 -11.570 -13.827 1.00 86.69 275 SER A CA 1
ATOM 2149 C C . SER A 1 275 ? -5.753 -10.974 -13.526 1.00 86.69 275 SER A C 1
ATOM 2151 O O . SER A 1 275 ? -6.010 -10.573 -12.390 1.00 86.69 275 SER A O 1
ATOM 2153 N N . LEU A 1 276 ? -6.674 -10.964 -14.496 1.00 90.31 276 LEU A N 1
ATOM 2154 C CA . LEU A 1 276 ? -8.045 -10.481 -14.294 1.00 90.31 276 LEU A CA 1
ATOM 2155 C C . LEU A 1 276 ? -8.840 -11.358 -13.321 1.00 90.31 276 LEU A C 1
ATOM 2157 O O . LEU A 1 276 ? -9.527 -10.841 -12.440 1.00 90.31 276 LEU A O 1
ATOM 2161 N N . VAL A 1 277 ? -8.737 -12.682 -13.444 1.00 94.44 277 VAL A N 1
ATOM 2162 C CA . VAL A 1 277 ? -9.366 -13.623 -12.507 1.00 94.44 277 VAL A CA 1
ATOM 2163 C C . VAL A 1 277 ? -8.768 -13.456 -11.107 1.00 94.44 277 VAL A C 1
ATOM 2165 O O . VAL A 1 277 ? -9.503 -13.420 -10.119 1.00 94.44 277 VAL A O 1
ATOM 2168 N N . GLY A 1 278 ? -7.451 -13.264 -11.016 1.00 96.44 278 GLY A N 1
ATOM 2169 C CA . GLY A 1 278 ? -6.772 -12.892 -9.779 1.00 96.44 278 GLY A CA 1
ATOM 2170 C C . GLY A 1 278 ? -7.335 -11.604 -9.182 1.00 96.44 278 GLY A C 1
ATOM 2171 O O . GLY A 1 278 ? -7.663 -11.583 -7.999 1.00 96.44 278 GLY A O 1
ATOM 2172 N N . LEU A 1 279 ? -7.547 -10.563 -9.992 1.00 95.81 279 LEU A N 1
ATOM 2173 C CA . LEU A 1 279 ? -8.120 -9.291 -9.544 1.00 95.81 279 LEU A CA 1
ATOM 2174 C C . LEU A 1 279 ? -9.552 -9.454 -9.012 1.00 95.81 279 LEU A C 1
ATOM 2176 O O . LEU A 1 279 ? -9.910 -8.838 -8.007 1.00 95.81 279 LEU A O 1
ATOM 2180 N N . ILE A 1 280 ? -10.359 -10.321 -9.630 1.00 97.31 280 ILE A N 1
ATOM 2181 C CA . ILE A 1 280 ? -11.699 -10.661 -9.133 1.00 97.31 280 ILE A CA 1
ATOM 2182 C C . ILE A 1 280 ? -11.603 -11.301 -7.743 1.00 97.31 280 ILE A C 1
ATOM 2184 O O . ILE A 1 280 ? -12.288 -10.861 -6.817 1.00 97.31 280 ILE A O 1
ATOM 2188 N N . PHE A 1 281 ? -10.738 -12.303 -7.561 1.00 98.31 281 PHE A N 1
ATOM 2189 C CA . PHE A 1 281 ? -10.560 -12.947 -6.257 1.00 98.31 281 PHE A CA 1
ATOM 2190 C C . PHE A 1 281 ? -9.962 -12.008 -5.206 1.00 98.31 281 PHE A C 1
ATOM 2192 O O . PHE A 1 281 ? -10.396 -12.044 -4.052 1.00 98.31 281 PHE A O 1
ATOM 2199 N N . LEU A 1 282 ? -9.043 -11.122 -5.601 1.00 97.81 282 LEU A N 1
ATOM 2200 C CA . LEU A 1 282 ? -8.522 -10.059 -4.747 1.00 97.81 282 LEU A CA 1
ATOM 2201 C C . LEU A 1 282 ? -9.654 -9.144 -4.273 1.00 97.81 282 LEU A C 1
ATOM 2203 O O . LEU A 1 282 ? -9.766 -8.893 -3.078 1.00 97.81 282 LEU A O 1
ATOM 2207 N N . GLY A 1 283 ? -10.531 -8.703 -5.179 1.00 97.19 283 GLY A N 1
ATOM 2208 C CA . GLY A 1 283 ? -11.687 -7.867 -4.851 1.00 97.19 283 GLY A CA 1
ATOM 2209 C C . GLY A 1 283 ? -12.680 -8.559 -3.912 1.00 97.19 283 GLY A C 1
ATOM 2210 O O . GLY A 1 283 ? -13.104 -7.968 -2.918 1.00 97.19 283 GLY A O 1
ATOM 2211 N N . ILE A 1 284 ? -13.009 -9.829 -4.175 1.00 97.69 284 ILE A N 1
ATOM 2212 C CA . ILE A 1 284 ? -13.894 -10.634 -3.315 1.00 97.69 284 ILE A CA 1
ATOM 2213 C C . ILE A 1 284 ? -13.281 -10.813 -1.922 1.00 97.69 284 ILE A C 1
ATOM 2215 O O . ILE A 1 284 ? -13.959 -10.618 -0.911 1.00 97.69 284 ILE A O 1
ATOM 2219 N N . GLY A 1 285 ? -12.002 -11.177 -1.838 1.00 97.12 285 GLY A N 1
ATOM 2220 C CA . GLY A 1 285 ? -11.354 -11.356 -0.546 1.00 97.12 285 GLY A CA 1
ATOM 2221 C C . GLY A 1 285 ? -11.153 -10.037 0.190 1.00 97.12 285 GLY A C 1
ATOM 2222 O O . GLY A 1 285 ? -11.402 -10.002 1.389 1.00 97.12 285 GLY A O 1
ATOM 2223 N N . ALA A 1 286 ? -10.821 -8.938 -0.489 1.00 96.12 286 ALA A N 1
ATOM 2224 C CA . ALA A 1 286 ? -10.758 -7.609 0.121 1.00 96.12 286 ALA A CA 1
ATOM 2225 C C . ALA A 1 286 ? -12.119 -7.184 0.690 1.00 96.12 286 ALA A C 1
ATOM 2227 O O . ALA A 1 286 ? -12.182 -6.658 1.801 1.00 96.12 286 ALA A O 1
ATOM 2228 N N . TRP A 1 287 ? -13.215 -7.495 -0.010 1.00 96.69 287 TRP A N 1
ATOM 2229 C CA . TRP A 1 287 ? -14.571 -7.272 0.488 1.00 96.69 287 TRP A CA 1
ATOM 2230 C C . TRP A 1 287 ? -14.838 -8.033 1.790 1.00 96.69 287 TRP A C 1
ATOM 2232 O O . TRP A 1 287 ? -15.243 -7.438 2.790 1.00 96.69 287 TRP A O 1
ATOM 2242 N N . PHE A 1 288 ? -14.563 -9.342 1.813 1.00 95.94 288 PHE A N 1
ATOM 2243 C CA . PHE A 1 288 ? -14.726 -10.141 3.030 1.00 95.94 288 PHE A CA 1
ATOM 2244 C C . PHE A 1 288 ? -13.732 -9.755 4.134 1.00 95.94 288 PHE A C 1
ATOM 2246 O O . PHE A 1 288 ? -14.067 -9.850 5.310 1.00 95.94 288 PHE A O 1
ATOM 2253 N N . GLY A 1 289 ? -12.541 -9.267 3.785 1.00 93.62 289 GLY A N 1
ATOM 2254 C CA . GLY A 1 289 ? -11.581 -8.699 4.732 1.00 93.62 289 GLY A CA 1
ATOM 2255 C C . GLY A 1 289 ? -12.127 -7.434 5.399 1.00 93.62 289 GLY A C 1
ATOM 2256 O O . GLY A 1 289 ? -12.028 -7.281 6.614 1.00 93.62 289 GLY A O 1
ATOM 2257 N N . GLY A 1 290 ? -12.796 -6.574 4.628 1.00 92.69 290 GLY A N 1
ATOM 2258 C CA . GLY A 1 290 ? -13.561 -5.446 5.155 1.00 92.69 290 GLY A CA 1
ATOM 2259 C C . GLY A 1 290 ? -14.708 -5.894 6.064 1.00 92.69 290 GLY A C 1
ATOM 2260 O O . GLY A 1 290 ? -14.885 -5.333 7.143 1.00 92.69 290 GLY A O 1
ATOM 2261 N N . ASP A 1 291 ? -15.461 -6.931 5.685 1.00 92.62 291 ASP A N 1
ATOM 2262 C CA . ASP A 1 291 ? -16.517 -7.496 6.538 1.00 92.62 291 ASP A CA 1
ATOM 2263 C C . ASP A 1 291 ? -15.956 -8.051 7.861 1.00 92.62 291 ASP A C 1
ATOM 2265 O O . ASP A 1 291 ? -16.533 -7.785 8.915 1.00 92.62 291 ASP A O 1
ATOM 2269 N N . ASN A 1 292 ? -14.805 -8.730 7.839 1.00 91.38 292 ASN A N 1
ATOM 2270 C CA . ASN A 1 292 ? -14.132 -9.227 9.044 1.00 91.38 292 ASN A CA 1
ATOM 2271 C C . ASN A 1 292 ? -13.854 -8.098 10.056 1.00 91.38 292 ASN A C 1
ATOM 2273 O O . ASN A 1 292 ? -14.079 -8.275 11.251 1.00 91.38 292 ASN A O 1
ATOM 2277 N N . VAL A 1 293 ? -13.411 -6.925 9.592 1.00 90.81 293 VAL A N 1
ATOM 2278 C CA . VAL A 1 293 ? -13.089 -5.785 10.471 1.00 90.81 293 VAL A CA 1
ATOM 2279 C C . VAL A 1 293 ? -14.329 -4.969 10.842 1.00 90.81 293 VAL A C 1
ATOM 2281 O O . VAL A 1 293 ? -14.534 -4.645 12.007 1.00 90.81 293 VAL A O 1
ATOM 2284 N N . TYR A 1 294 ? -15.167 -4.604 9.871 1.00 89.81 294 TYR A N 1
ATOM 2285 C CA . TYR A 1 294 ? -16.234 -3.617 10.075 1.00 89.81 294 TYR A CA 1
ATOM 2286 C C . TYR A 1 294 ? -17.595 -4.232 10.409 1.00 89.81 294 TYR A C 1
ATOM 2288 O O . TYR A 1 294 ? -18.455 -3.533 10.940 1.00 89.81 294 TYR A O 1
ATOM 2296 N N . ARG A 1 295 ? -17.818 -5.519 10.123 1.00 88.12 295 ARG A N 1
ATOM 2297 C CA . ARG A 1 295 ? -19.070 -6.213 10.471 1.00 88.12 295 ARG A CA 1
ATOM 2298 C C . ARG A 1 295 ? -18.883 -7.205 11.604 1.00 88.12 295 ARG A C 1
ATOM 2300 O O . ARG A 1 295 ? -19.655 -7.162 12.554 1.00 88.12 295 ARG A O 1
ATOM 2307 N N . GLU A 1 296 ? -17.860 -8.049 11.503 1.00 86.50 296 GLU A N 1
ATOM 2308 C CA . GLU A 1 296 ? -17.539 -9.058 12.520 1.00 86.50 296 GLU A CA 1
ATOM 2309 C C . GLU A 1 296 ? -16.656 -8.500 13.653 1.00 86.50 296 GLU A C 1
ATOM 2311 O O . GLU A 1 296 ? -16.406 -9.197 14.632 1.00 86.50 296 GLU A O 1
ATOM 2316 N N . GLN A 1 297 ? -16.186 -7.249 13.525 1.00 87.62 297 GLN A N 1
ATOM 2317 C CA . GLN A 1 297 ? -15.400 -6.518 14.532 1.00 87.62 297 GLN A CA 1
ATOM 2318 C C . GLN A 1 297 ? -14.120 -7.237 14.988 1.00 87.62 297 GLN A C 1
ATOM 2320 O O . GLN A 1 297 ? -13.615 -7.002 16.088 1.00 87.62 297 GLN A O 1
ATOM 2325 N N . ILE A 1 298 ? -13.546 -8.080 14.126 1.00 87.00 298 ILE A N 1
ATOM 2326 C CA . ILE A 1 298 ? -12.318 -8.820 14.424 1.00 87.00 298 ILE A CA 1
ATOM 2327 C C . ILE A 1 298 ? -11.163 -7.830 14.597 1.00 87.00 298 ILE A C 1
ATOM 2329 O O . ILE A 1 298 ? -10.915 -6.974 13.745 1.00 87.00 298 ILE A O 1
ATOM 2333 N N . GLY A 1 299 ? -10.442 -7.949 15.715 1.00 84.62 299 GLY A N 1
ATOM 2334 C CA . GLY A 1 299 ? -9.310 -7.072 16.033 1.00 84.62 299 GLY A CA 1
ATOM 2335 C C . GLY A 1 299 ? -9.686 -5.686 16.560 1.00 84.62 299 GLY A C 1
ATOM 2336 O O . GLY A 1 299 ? -8.791 -4.896 16.858 1.00 84.62 299 GLY A O 1
ATOM 2337 N N . ILE A 1 300 ? -10.977 -5.382 16.709 1.00 86.44 300 ILE A N 1
ATOM 2338 C CA . ILE A 1 300 ? -11.445 -4.142 17.323 1.00 86.44 300 ILE A CA 1
ATOM 2339 C C . ILE A 1 300 ? -11.433 -4.290 18.850 1.00 86.44 300 ILE A C 1
ATOM 2341 O O . ILE A 1 300 ? -12.051 -5.196 19.407 1.00 86.44 300 ILE A O 1
ATOM 2345 N N . LYS A 1 301 ? -10.776 -3.361 19.551 1.00 80.69 301 LYS A N 1
ATOM 2346 C CA . LYS A 1 301 ? -10.750 -3.325 21.017 1.00 80.69 301 LYS A CA 1
ATOM 2347 C C . LYS A 1 301 ? -12.171 -3.231 21.574 1.00 80.69 301 LYS A C 1
ATOM 2349 O O . LYS A 1 301 ? -12.987 -2.437 21.090 1.00 80.69 301 LYS A O 1
ATOM 2354 N N . LYS A 1 302 ? -12.469 -4.019 22.609 1.00 70.69 302 LYS A N 1
ATOM 2355 C CA . LYS A 1 302 ? -13.783 -4.030 23.271 1.00 70.69 302 LYS A CA 1
ATOM 2356 C C . LYS A 1 302 ? -14.078 -2.709 23.986 1.00 70.69 302 LYS A C 1
ATOM 2358 O O . LYS A 1 302 ? -13.193 -2.100 24.587 1.00 70.69 302 LYS A O 1
ATOM 2363 N N . GLU A 1 303 ? -15.339 -2.280 23.947 1.00 62.75 303 GLU A N 1
ATOM 2364 C CA . GLU A 1 303 ? -15.826 -1.233 24.847 1.00 62.75 303 GLU A CA 1
ATOM 2365 C C . GLU A 1 303 ? -15.840 -1.787 26.271 1.00 62.75 303 GLU A C 1
ATOM 2367 O O . GLU A 1 303 ? -16.549 -2.748 26.570 1.00 62.75 303 GLU A O 1
ATOM 2372 N N . VAL A 1 304 ? -15.064 -1.171 27.160 1.00 50.00 304 VAL A N 1
ATOM 2373 C CA . VAL A 1 304 ? -15.299 -1.321 28.594 1.00 50.00 304 VAL A CA 1
ATOM 2374 C C . VAL A 1 304 ? -16.486 -0.425 28.906 1.00 50.00 304 VAL A C 1
ATOM 2376 O O . VAL A 1 304 ? -16.327 0.784 29.065 1.00 50.00 304 VAL A O 1
ATOM 2379 N N . VAL A 1 305 ? -17.687 -1.000 28.947 1.00 47.19 305 VAL A N 1
ATOM 2380 C CA . VAL A 1 305 ? -18.812 -0.335 29.607 1.00 47.19 305 VAL A CA 1
ATOM 2381 C C . VAL A 1 305 ? -18.396 -0.181 31.074 1.00 47.19 305 VAL A C 1
ATOM 2383 O O . VAL A 1 305 ? -18.100 -1.195 31.712 1.00 47.19 305 VAL A O 1
ATOM 2386 N N . PRO A 1 306 ? -18.288 1.042 31.627 1.00 36.91 306 PRO A N 1
ATOM 2387 C CA . PRO A 1 306 ? -18.048 1.200 33.054 1.00 36.91 306 PRO A CA 1
ATOM 2388 C C . PRO A 1 306 ? -19.169 0.476 33.799 1.00 36.91 306 PRO A C 1
ATOM 2390 O O . PRO A 1 306 ? -20.336 0.677 33.471 1.00 36.91 306 PRO A O 1
ATOM 2393 N N . ALA A 1 307 ? -18.830 -0.347 34.791 1.00 42.75 307 ALA A N 1
ATOM 2394 C CA . ALA A 1 307 ? -19.763 -1.156 35.583 1.00 42.75 307 ALA A CA 1
ATOM 2395 C C . ALA A 1 307 ? -20.711 -0.328 36.487 1.00 42.75 307 ALA A C 1
ATOM 2397 O O . ALA A 1 307 ? -20.993 -0.718 37.611 1.00 42.75 307 ALA A O 1
ATOM 2398 N N . ARG A 1 308 ? -21.155 0.859 36.056 1.00 42.16 308 ARG A N 1
ATOM 2399 C CA . ARG A 1 308 ? -21.860 1.837 36.895 1.00 42.16 308 ARG A CA 1
ATOM 2400 C C . ARG A 1 308 ? -23.263 2.210 36.420 1.00 42.16 308 ARG A C 1
ATOM 2402 O O . ARG A 1 308 ? -23.748 3.277 36.769 1.00 42.16 308 ARG A O 1
ATOM 2409 N N . TRP A 1 309 ? -23.907 1.318 35.675 1.00 46.22 309 TRP A N 1
ATOM 2410 C CA . TRP A 1 309 ? -25.323 1.430 35.308 1.00 46.22 309 TRP A CA 1
ATOM 2411 C C . TRP A 1 309 ? -26.078 0.120 35.570 1.00 46.22 309 TRP A C 1
ATOM 2413 O O . TRP A 1 309 ? -26.897 -0.303 34.764 1.00 46.22 309 TRP A O 1
ATOM 2423 N N . GLU A 1 310 ? -25.776 -0.539 36.691 1.00 40.16 310 GLU A N 1
ATOM 2424 C CA . GLU A 1 310 ? -26.776 -1.374 37.360 1.00 40.16 310 GLU A CA 1
ATOM 2425 C C . GLU A 1 310 ? -27.572 -0.427 38.273 1.00 40.16 310 GLU A C 1
ATOM 2427 O O . GLU A 1 310 ? -27.011 0.193 39.179 1.00 40.16 310 GLU A O 1
ATOM 2432 N N . ASP A 1 311 ? -28.839 -0.209 37.926 1.00 37.72 311 ASP A N 1
ATOM 2433 C CA . ASP A 1 311 ? -29.763 0.741 38.551 1.00 37.72 311 ASP A CA 1
ATOM 2434 C C . ASP A 1 311 ? -29.858 0.606 40.083 1.00 37.72 311 ASP A C 1
ATOM 2436 O O . ASP A 1 311 ? -30.113 -0.488 40.590 1.00 37.72 311 ASP A O 1
ATOM 2440 N N . PRO A 1 312 ? -29.823 1.718 40.842 1.00 45.75 312 PRO A N 1
ATOM 2441 C CA . PRO A 1 312 ? -30.461 1.802 42.143 1.00 45.75 312 PRO A CA 1
ATOM 2442 C C . PRO A 1 312 ? -31.912 2.265 41.944 1.00 45.75 312 PRO A C 1
ATOM 2444 O O . PRO A 1 312 ? -32.234 3.432 42.158 1.00 45.75 312 PRO A O 1
ATOM 2447 N N . ILE A 1 313 ? -32.801 1.364 41.521 1.00 48.81 313 ILE A N 1
ATOM 2448 C CA . ILE A 1 313 ? -34.249 1.581 41.651 1.00 48.81 313 ILE A CA 1
ATOM 2449 C C . ILE A 1 313 ? -34.874 0.353 42.311 1.00 48.81 313 ILE A C 1
ATOM 2451 O O . ILE A 1 313 ? -35.423 -0.532 41.664 1.00 48.81 313 ILE A O 1
ATOM 2455 N N . THR A 1 314 ? -34.817 0.349 43.637 1.00 40.91 314 THR A N 1
ATOM 2456 C CA . THR A 1 314 ? -35.874 -0.218 44.476 1.00 40.91 314 THR A CA 1
ATOM 2457 C C . THR A 1 314 ? -36.239 0.864 45.483 1.00 40.91 314 THR A C 1
ATOM 2459 O O . THR A 1 314 ? -35.519 1.069 46.463 1.00 40.91 314 THR A O 1
ATOM 2462 N N . LEU A 1 315 ? -37.288 1.620 45.147 1.00 38.84 315 LEU A N 1
ATOM 2463 C CA . LEU A 1 315 ? -38.103 2.362 46.110 1.00 38.84 315 LEU A CA 1
ATOM 2464 C C . LEU A 1 315 ? -38.900 1.373 46.965 1.00 38.84 315 LEU A C 1
ATOM 2466 O O . LEU A 1 315 ? -39.306 0.329 46.401 1.00 38.84 315 LEU A O 1
#

Sequence (315 aa):
MVTRATFKGHPVHPMLVVLPLGAFSASFVSDLIAFWSENSVWYWLGWYNLWVGFLGGLTAVIPGLIDYFSLPRGSVPRRIAFIHASLAVPLLVLFFISLLLHGNSTESLQPAWKLGVWFSFAGVLMILAAGWFGGTLVYQHRVGVPPSKNFGLESRGEPESVATLKGHPIHPMLVPIPFTLFLTSVLFDLIVLFGGEATFWERLAFYELSLSFVGVALAFFPGMVDAFHVLHRPAGRTVGRHVIAMTLFFSMLVISLVARASGLPFSWGFGFVVSLVGLIFLGIGAWFGGDNVYREQIGIKKEVVPARWEDPITL